Protein AF-0000000072879620 (afdb_homodimer)

Organism: NCBI:txid35525

Sequence (334 aa):
MELIHRNMQPKSAGSNMMSYKLLTCIVAAILLPPLVDSVKIVPLKKNLKTFNDWTCNKPQPRVVHIDNLDEYIAPNAIYLPSALVIHRCDQSTGCCRTPGQVCKSVESEEEDIQFAIRANFIDNSGRADPSATKANNRNKTKKEKKLMVTLRNHTRCDCVGKVDLRVMELIHRNMQPKSAGSNMMSYKLLTCIVAAILLPPLVDSVKIVPLKKNLKTFNDWTCNKPQPRVVHIDNLDEYIAPNAIYLPSALVIHRCDQSTGCCRTPGQVCKSVESEEEDIQFAIRANFIDNSGRADPSATKANNRNKTKKEKKLMVTLRNHTRCDCVGKVDLRV

InterPro domains:
  IPR000072 PDGF/VEGF domain [PF00341] (58-159)
  IPR000072 PDGF/VEGF domain [PS50278] (76-164)
  IPR029034 Cystine-knot cytokine [G3DSA:2.10.90.10] (37-161)
  IPR029034 Cystine-knot cytokine [SSF57501] (46-163)

Foldseek 3Di:
DPPPPPCPPPPDPPPPPPPPPPPPPPPPPPPPPPVPVPDDDDDPVNVVVVQVVQAQKFWDKDKAFVVVVVVFDDPPKDKPPRIDIATAWFQVRHDHPDPQWTKHFPDKDKDKDKIFIDPPCPVPVPPPPVPPDDDPPPCVVVPGDMTIDMDMHRGTMDTDHPPPPPD/DPPPPPPPPDDDDPPPPPPPPPPPPPPPPPVVPPVPVPDDDDDPVNVVVVQVVQAQKFWDKDKAFVVVVVVFDDPPKDKPPRIDIATAWFQVRHDHPDPQWTKHFPDKDKDKDKIFIDPPCPVPVPPPPVPPDPDDPPCVVVPGDMTIDMDMHRGTMDTDHPPPPPD

Nearest PDB structures (foldseek):
  2x1w-assembly2_C  TM=7.145E-01  e=3.402E-06  Homo sapiens
  2gnn-assembly1_B  TM=6.921E-01  e=1.865E-05  Orf virus (strain NZ2)
  1rv6-assembly1_W  TM=6.800E-01  e=8.202E-06  Homo sapiens
  1wq9-assembly1_B  TM=6.454E-01  e=1.865E-05  Daboia russelii russelii
  1mkg-assembly3_D  TM=7.295E-01  e=8.571E-05  Homo sapiens

Structure (mmCIF, N/CA/C/O backbone):
data_AF-0000000072879620-model_v1
#
loop_
_entity.id
_entity.type
_entity.pdbx_description
1 polymer 'Platelet-derived growth factor (PDGF) family profile domain-containing protein'
#
loop_
_atom_site.group_PDB
_atom_site.id
_atom_site.type_symbol
_atom_site.label_atom_id
_atom_site.label_alt_id
_atom_site.label_comp_id
_atom_site.label_asym_id
_atom_site.label_entity_id
_atom_site.label_seq_id
_atom_site.pdbx_PDB_ins_code
_atom_site.Cartn_x
_atom_site.Cartn_y
_atom_site.Cartn_z
_atom_site.occupancy
_atom_site.B_iso_or_equiv
_atom_site.auth_seq_id
_atom_site.auth_comp_id
_atom_site.auth_asym_id
_atom_site.auth_atom_id
_atom_site.pdbx_PDB_model_num
ATOM 1 N N . MET A 1 1 ? 19.516 -87 84.125 1 28.84 1 MET A N 1
ATOM 2 C CA . MET A 1 1 ? 20.156 -85.875 83.438 1 28.84 1 MET A CA 1
ATOM 3 C C . MET A 1 1 ? 19.5 -85.625 82.062 1 28.84 1 MET A C 1
ATOM 5 O O . MET A 1 1 ? 19.953 -84.812 81.25 1 28.84 1 MET A O 1
ATOM 9 N N . GLU A 1 2 ? 18.484 -86.5 81.75 1 32.09 2 GLU A N 1
ATOM 10 C CA . GLU A 1 2 ? 18.031 -86.625 80.312 1 32.09 2 GLU A CA 1
ATOM 11 C C . GLU A 1 2 ? 17.188 -85.375 79.938 1 32.09 2 GLU A C 1
ATOM 13 O O . GLU A 1 2 ? 16.109 -85.188 80.5 1 32.09 2 GLU A O 1
ATOM 18 N N . LEU A 1 3 ? 17.828 -84.25 79.625 1 33.03 3 LEU A N 1
ATOM 19 C CA . LEU A 1 3 ? 17.406 -82.938 79.25 1 33.03 3 LEU A CA 1
ATOM 20 C C . LEU A 1 3 ? 16.656 -82.938 77.938 1 33.03 3 LEU A C 1
ATOM 22 O O . LEU A 1 3 ? 17.219 -83.312 76.875 1 33.03 3 LEU A O 1
ATOM 26 N N . ILE A 1 4 ? 15.391 -83.312 77.938 1 34.81 4 ILE A N 1
ATOM 27 C CA . ILE A 1 4 ? 14.484 -83.438 76.812 1 34.81 4 ILE A CA 1
ATOM 28 C C . ILE A 1 4 ? 14.359 -82.125 76.062 1 34.81 4 ILE A C 1
ATOM 30 O O . ILE A 1 4 ? 14.094 -81.062 76.688 1 34.81 4 ILE A O 1
ATOM 34 N N . HIS A 1 5 ? 15.102 -81.938 75 1 32.09 5 HIS A N 1
ATOM 35 C CA . HIS A 1 5 ? 15.297 -80.875 74 1 32.09 5 HIS A CA 1
ATOM 36 C C . HIS A 1 5 ? 13.977 -80.562 73.312 1 32.09 5 HIS A C 1
ATOM 38 O O . HIS A 1 5 ? 13.398 -81.375 72.562 1 32.09 5 HIS A O 1
ATOM 44 N N . ARG A 1 6 ? 12.898 -80.125 74.062 1 31.34 6 ARG A N 1
ATOM 45 C CA . ARG A 1 6 ? 11.641 -79.938 73.312 1 31.34 6 ARG A CA 1
ATOM 46 C C . ARG A 1 6 ? 11.82 -78.812 72.25 1 31.34 6 ARG A C 1
ATOM 48 O O . ARG A 1 6 ? 12.312 -77.75 72.562 1 31.34 6 ARG A O 1
ATOM 55 N N . ASN A 1 7 ? 12.039 -79.188 71 1 30.47 7 ASN A N 1
ATOM 56 C CA . ASN A 1 7 ? 12.219 -78.5 69.75 1 30.47 7 ASN A CA 1
ATOM 57 C C . ASN A 1 7 ? 11.031 -77.625 69.438 1 30.47 7 ASN A C 1
ATOM 59 O O . ASN A 1 7 ? 9.922 -78.062 69.25 1 30.47 7 ASN A O 1
ATOM 63 N N . MET A 1 8 ? 10.695 -76.562 70.25 1 30.67 8 MET A N 1
ATOM 64 C CA . MET A 1 8 ? 9.562 -75.688 69.938 1 30.67 8 MET A CA 1
ATOM 65 C C . MET A 1 8 ? 9.75 -75 68.562 1 30.67 8 MET A C 1
ATOM 67 O O . MET A 1 8 ? 10.781 -74.375 68.312 1 30.67 8 MET A O 1
ATOM 71 N N . GLN A 1 9 ? 9.25 -75.625 67.438 1 31.75 9 GLN A N 1
ATOM 72 C CA . GLN A 1 9 ? 9.289 -75.188 66.062 1 31.75 9 GLN A CA 1
ATOM 73 C C . GLN A 1 9 ? 8.633 -73.812 65.938 1 31.75 9 GLN A C 1
ATOM 75 O O . GLN A 1 9 ? 7.539 -73.562 66.438 1 31.75 9 GLN A O 1
ATOM 80 N N . PRO A 1 10 ? 9.414 -72.625 65.75 1 36.69 10 PRO A N 1
ATOM 81 C CA . PRO A 1 10 ? 8.891 -71.312 65.625 1 36.69 10 PRO A CA 1
ATOM 82 C C . PRO A 1 10 ? 8 -71.125 64.375 1 36.69 10 PRO A C 1
ATOM 84 O O . PRO A 1 10 ? 8.18 -71.875 63.406 1 36.69 10 PRO A O 1
ATOM 87 N N . LYS A 1 11 ? 6.688 -70.938 64.5 1 32.75 11 LYS A N 1
ATOM 88 C CA . LYS A 1 11 ? 5.68 -70.688 63.5 1 32.75 11 LYS A CA 1
ATOM 89 C C . LYS A 1 11 ? 6.098 -69.5 62.594 1 32.75 11 LYS A C 1
ATOM 91 O O . LYS A 1 11 ? 6.73 -68.562 63.062 1 32.75 11 LYS A O 1
ATOM 96 N N . SER A 1 12 ? 6.27 -69.812 61.281 1 30.42 12 SER A N 1
ATOM 97 C CA . SER A 1 12 ? 6.637 -69.062 60.125 1 30.42 12 SER A CA 1
ATOM 98 C C . SER A 1 12 ? 5.676 -67.875 59.906 1 30.42 12 SER A C 1
ATOM 100 O O . SER A 1 12 ? 4.461 -68 60.031 1 30.42 12 SER A O 1
ATOM 102 N N . ALA A 1 13 ? 6.078 -66.625 60.375 1 36.81 13 ALA A N 1
ATOM 103 C CA . ALA A 1 13 ? 5.449 -65.312 60.125 1 36.81 13 ALA A CA 1
ATOM 104 C C . ALA A 1 13 ? 5.164 -65.125 58.656 1 36.81 13 ALA A C 1
ATOM 106 O O . ALA A 1 13 ? 6.027 -65.438 57.812 1 36.81 13 ALA A O 1
ATOM 107 N N . GLY A 1 14 ? 3.951 -65.625 58.188 1 31.95 14 GLY A N 1
ATOM 108 C CA . GLY A 1 14 ? 3.465 -65.438 56.844 1 31.95 14 GLY A CA 1
ATOM 109 C C . GLY A 1 14 ? 3.559 -64 56.375 1 31.95 14 GLY A C 1
ATOM 110 O O . GLY A 1 14 ? 3.17 -63.062 57.125 1 31.95 14 GLY A O 1
ATOM 111 N N . SER A 1 15 ? 4.719 -63.562 55.75 1 38.75 15 SER A N 1
ATOM 112 C CA . SER A 1 15 ? 4.98 -62.281 55.125 1 38.75 15 SER A CA 1
ATOM 113 C C . SER A 1 15 ? 3.861 -61.906 54.156 1 38.75 15 SER A C 1
ATOM 115 O O . SER A 1 15 ? 3.488 -62.719 53.281 1 38.75 15 SER A O 1
ATOM 117 N N . ASN A 1 16 ? 2.719 -61.375 54.625 1 39.88 16 ASN A N 1
ATOM 118 C CA . ASN A 1 16 ? 1.73 -60.781 53.719 1 39.88 16 ASN A CA 1
ATOM 119 C C . ASN A 1 16 ? 2.379 -59.844 52.719 1 39.88 16 ASN A C 1
ATOM 121 O O . ASN A 1 16 ? 2.994 -58.844 53.094 1 39.88 16 ASN A O 1
ATOM 125 N N . MET A 1 17 ? 3.025 -60.375 51.656 1 35.09 17 MET A N 1
ATOM 126 C CA . MET A 1 17 ? 3.518 -59.531 50.562 1 35.09 17 MET A CA 1
ATOM 127 C C . MET A 1 17 ? 2.391 -58.719 49.969 1 35.09 17 MET A C 1
ATOM 129 O O . MET A 1 17 ? 1.344 -59.25 49.594 1 35.09 17 MET A O 1
ATOM 133 N N . MET A 1 18 ? 2.086 -57.531 50.531 1 40.84 18 MET A N 1
ATOM 134 C CA . MET A 1 18 ? 1.197 -56.562 49.906 1 40.84 18 MET A CA 1
ATOM 135 C C . MET A 1 18 ? 1.536 -56.406 48.406 1 40.84 18 MET A C 1
ATOM 137 O O . MET A 1 18 ? 2.695 -56.188 48.062 1 40.84 18 MET A O 1
ATOM 141 N N . SER A 1 19 ? 0.907 -57.219 47.531 1 45.06 19 SER A N 1
ATOM 142 C CA . SER A 1 19 ? 0.958 -57.031 46.094 1 45.06 19 SER A CA 1
ATOM 143 C C . SER A 1 19 ? 0.649 -55.594 45.688 1 45.06 19 SER A C 1
ATOM 145 O O . SER A 1 19 ? -0.445 -55.094 45.969 1 45.06 19 SER A O 1
ATOM 147 N N . TYR A 1 20 ? 1.62 -54.656 45.875 1 42.81 20 TYR A N 1
ATOM 148 C CA . TYR A 1 20 ? 1.479 -53.344 45.219 1 42.81 20 TYR A CA 1
ATOM 149 C C . TYR A 1 20 ? 1.117 -53.531 43.75 1 42.81 20 TYR A C 1
ATOM 151 O O . TYR A 1 20 ? 1.882 -54.094 42.969 1 42.81 20 TYR A O 1
ATOM 159 N N . LYS A 1 21 ? -0.247 -53.875 43.469 1 49.03 21 LYS A N 1
ATOM 160 C CA . LYS A 1 21 ? -0.668 -53.688 42.062 1 49.03 21 LYS A CA 1
ATOM 161 C C . LYS A 1 21 ? -0.146 -52.375 41.5 1 49.03 21 LYS A C 1
ATOM 163 O O . LYS A 1 21 ? -0.463 -51.312 42.031 1 49.03 21 LYS A O 1
ATOM 168 N N . LEU A 1 22 ? 1.099 -52.406 41.062 1 49.56 22 LEU A N 1
ATOM 169 C CA . LEU A 1 22 ? 1.543 -51.281 40.219 1 49.56 22 LEU A CA 1
ATOM 170 C C . LEU A 1 22 ? 0.466 -50.906 39.219 1 49.56 22 LEU A C 1
ATOM 172 O O . LEU A 1 22 ? 0.112 -51.688 38.344 1 49.56 22 LEU A O 1
ATOM 176 N N . LEU A 1 23 ? -0.511 -50.125 39.688 1 52.97 23 LEU A N 1
ATOM 177 C CA . LEU A 1 23 ? -1.372 -49.438 38.75 1 52.97 23 LEU A CA 1
ATOM 178 C C . LEU A 1 23 ? -0.551 -48.844 37.594 1 52.97 23 LEU A C 1
ATOM 180 O O . LEU A 1 23 ? 0.245 -47.906 37.844 1 52.97 23 LEU A O 1
ATOM 184 N N . THR A 1 24 ? -0.13 -49.719 36.719 1 52.75 24 THR A N 1
ATOM 185 C CA . THR A 1 24 ? 0.391 -49.156 35.469 1 52.75 24 THR A CA 1
ATOM 186 C C . THR A 1 24 ? -0.506 -48.031 34.969 1 52.75 24 THR A C 1
ATOM 188 O O . THR A 1 24 ? -1.659 -48.25 34.594 1 52.75 24 THR A O 1
ATOM 191 N N . CYS A 1 25 ? -0.473 -46.844 35.562 1 53.56 25 CYS A N 1
ATOM 192 C CA . CYS A 1 25 ? -0.991 -45.656 34.938 1 53.56 25 CYS A CA 1
ATOM 193 C C . CYS A 1 25 ? -0.638 -45.625 33.438 1 53.56 25 CYS A C 1
ATOM 195 O O . CYS A 1 25 ? 0.509 -45.375 33.062 1 53.56 25 CYS A O 1
ATOM 197 N N . ILE A 1 26 ? -1.289 -46.562 32.75 1 57.78 26 ILE A N 1
ATOM 198 C CA . ILE A 1 26 ? -1.19 -46.344 31.297 1 57.78 26 ILE A CA 1
ATOM 199 C C . ILE A 1 26 ? -1.412 -44.875 30.984 1 57.78 26 ILE A C 1
ATOM 201 O O . ILE A 1 26 ? -2.529 -44.344 31.109 1 57.78 26 ILE A O 1
ATOM 205 N N . VAL A 1 27 ? -0.476 -44 31.359 1 57.28 27 VAL A N 1
ATOM 206 C CA . VAL A 1 27 ? -0.531 -42.688 30.719 1 57.28 27 VAL A CA 1
ATOM 207 C C . VAL A 1 27 ? -0.84 -42.844 29.234 1 57.28 27 VAL A C 1
ATOM 209 O O . VAL A 1 27 ? -0.005 -43.344 28.469 1 57.28 27 VAL A O 1
ATOM 212 N N . ALA A 1 28 ? -2.123 -43.188 28.922 1 54.44 28 ALA A N 1
ATOM 213 C CA . ALA A 1 28 ? -2.459 -42.938 27.531 1 54.44 28 ALA A CA 1
ATOM 214 C C . ALA A 1 28 ? -1.794 -41.656 27.047 1 54.44 28 ALA A C 1
ATOM 216 O O . ALA A 1 28 ? -2.152 -40.531 27.484 1 54.44 28 ALA A O 1
ATOM 217 N N . ALA A 1 29 ? -0.468 -41.656 26.797 1 57.41 29 ALA A N 1
ATOM 218 C CA . ALA A 1 29 ? 0.031 -40.531 26 1 57.41 29 ALA A CA 1
ATOM 219 C C . ALA A 1 29 ? -1.016 -40.062 24.984 1 57.41 29 ALA A C 1
ATOM 221 O O . ALA A 1 29 ? -1.285 -40.781 24 1 57.41 29 ALA A O 1
ATOM 222 N N . ILE A 1 30 ? -2.064 -39.375 25.438 1 57.84 30 ILE A N 1
ATOM 223 C CA . ILE A 1 30 ? -2.83 -38.656 24.422 1 57.84 30 ILE A CA 1
ATOM 224 C C . ILE A 1 30 ? -1.879 -38.031 23.406 1 57.84 30 ILE A C 1
ATOM 226 O O . ILE A 1 30 ? -1.121 -37.125 23.719 1 57.84 30 ILE A O 1
ATOM 230 N N . LEU A 1 31 ? -1.249 -38.812 22.594 1 55.5 31 LEU A N 1
ATOM 231 C CA . LEU A 1 31 ? -0.679 -38.156 21.422 1 55.5 31 LEU A CA 1
ATOM 232 C C . LEU A 1 31 ? -1.614 -37.094 20.891 1 55.5 31 LEU A C 1
ATOM 234 O O . LEU A 1 31 ? -2.604 -37.406 20.219 1 55.5 31 LEU A O 1
ATOM 238 N N . LEU A 1 32 ? -1.842 -36 21.625 1 58.69 32 LEU A N 1
ATOM 239 C CA . LEU A 1 32 ? -2.492 -34.875 20.953 1 58.69 32 LEU A CA 1
ATOM 240 C C . LEU A 1 32 ? -1.945 -34.719 19.531 1 58.69 32 LEU A C 1
ATOM 242 O O . LEU A 1 32 ? -0.729 -34.688 19.328 1 58.69 32 LEU A O 1
ATOM 246 N N . PRO A 1 33 ? -2.656 -35.125 18.516 1 56.06 33 PRO A N 1
ATOM 247 C CA . PRO A 1 33 ? -2.109 -34.719 17.219 1 56.06 33 PRO A CA 1
ATOM 248 C C . PRO A 1 33 ? -1.492 -33.312 17.25 1 56.06 33 PRO A C 1
ATOM 250 O O . PRO A 1 33 ? -1.903 -32.469 18.047 1 56.06 33 PRO A O 1
ATOM 253 N N . PRO A 1 34 ? -0.241 -33.156 16.984 1 52.84 34 PRO A N 1
ATOM 254 C CA . PRO A 1 34 ? 0.131 -31.75 16.828 1 52.84 34 PRO A CA 1
ATOM 255 C C . PRO A 1 34 ? -0.982 -30.906 16.219 1 52.84 34 PRO A C 1
ATOM 257 O O . PRO A 1 34 ? -1.72 -31.391 15.352 1 52.84 34 PRO A O 1
ATOM 260 N N . LEU A 1 35 ? -1.686 -30.094 16.844 1 52.28 35 LEU A N 1
ATOM 261 C CA . LEU A 1 35 ? -2.48 -29.078 16.156 1 52.28 35 LEU A CA 1
ATOM 262 C C . LEU A 1 35 ? -1.793 -28.641 14.875 1 52.28 35 LEU A C 1
ATOM 264 O O . LEU A 1 35 ? -0.871 -27.812 14.914 1 52.28 35 LEU A O 1
ATOM 268 N N . VAL A 1 36 ? -1.488 -29.438 14.008 1 53.69 36 VAL A N 1
ATOM 269 C CA . VAL A 1 36 ? -1.042 -28.969 12.695 1 53.69 36 VAL A CA 1
ATOM 270 C C . VAL A 1 36 ? -1.899 -27.797 12.242 1 53.69 36 VAL A C 1
ATOM 272 O O . VAL A 1 36 ? -3.111 -27.938 12.055 1 53.69 36 VAL A O 1
ATOM 275 N N . ASP A 1 37 ? -1.758 -26.656 12.781 1 59.5 37 ASP A N 1
ATOM 276 C CA . ASP A 1 37 ? -2.414 -25.453 12.258 1 59.5 37 ASP A CA 1
ATOM 277 C C . ASP A 1 37 ? -2.5 -25.5 10.734 1 59.5 37 ASP A C 1
ATOM 279 O O . ASP A 1 37 ? -1.475 -25.547 10.047 1 59.5 37 ASP A O 1
ATOM 283 N N . SER A 1 38 ? -3.5 -26.203 10.18 1 77.81 38 SER A N 1
ATOM 284 C CA . SER A 1 38 ? -3.797 -26.406 8.766 1 77.81 38 SER A CA 1
ATOM 285 C C . SER A 1 38 ? -3.668 -25.109 7.98 1 77.81 38 SER A C 1
ATOM 287 O O . SER A 1 38 ? -4.285 -24.094 8.336 1 77.81 38 SER A O 1
ATOM 289 N N . VAL A 1 39 ? -2.65 -24.922 7.242 1 88.81 39 VAL A N 1
ATOM 290 C CA . VAL A 1 39 ? -2.443 -23.781 6.367 1 88.81 39 VAL A CA 1
ATOM 291 C C . VAL A 1 39 ? -3.574 -23.703 5.34 1 88.81 39 VAL A C 1
ATOM 293 O O . VAL A 1 39 ? -3.891 -24.688 4.68 1 88.81 39 VAL A O 1
ATOM 296 N N . LYS A 1 40 ? -4.309 -22.641 5.367 1 94.44 40 LYS A N 1
ATOM 297 C CA . LYS A 1 40 ? -5.391 -22.391 4.418 1 94.44 40 LYS A CA 1
ATOM 298 C C . LYS A 1 40 ? -4.875 -22.438 2.979 1 94.44 40 LYS A C 1
ATOM 300 O O . LYS A 1 40 ? -3.861 -21.812 2.66 1 94.44 40 LYS A O 1
ATOM 305 N N . ILE A 1 41 ? -5.547 -23.188 2.188 1 96.75 41 ILE A N 1
ATOM 306 C CA . ILE A 1 41 ? -5.176 -23.281 0.779 1 96.75 41 ILE A CA 1
ATOM 307 C C . ILE A 1 41 ? -6.047 -22.328 -0.045 1 96.75 41 ILE A C 1
ATOM 309 O O . ILE A 1 41 ? -7.273 -22.344 0.073 1 96.75 41 ILE A O 1
ATOM 313 N N . VAL A 1 42 ? -5.461 -21.547 -0.864 1 98.25 42 VAL A N 1
ATOM 314 C CA . VAL A 1 42 ? -6.141 -20.719 -1.857 1 98.25 42 VAL A CA 1
ATOM 315 C C . VAL A 1 42 ? -6.051 -21.391 -3.23 1 98.25 42 VAL A C 1
ATOM 317 O O . VAL A 1 42 ? -5.008 -21.328 -3.887 1 98.25 42 VAL A O 1
ATOM 320 N N . PRO A 1 43 ? -7.121 -21.953 -3.643 1 98.19 43 PRO A N 1
ATOM 321 C CA . PRO A 1 43 ? -7.074 -22.656 -4.926 1 98.19 43 PRO A CA 1
ATOM 322 C C . PRO A 1 43 ? -6.832 -21.719 -6.105 1 98.19 43 PRO A C 1
ATOM 324 O O . PRO A 1 43 ? -7.055 -20.516 -5.996 1 98.19 43 PRO A O 1
ATOM 327 N N . LEU A 1 44 ? -6.457 -22.281 -7.223 1 97.56 44 LEU A N 1
ATOM 328 C CA . LEU A 1 44 ? -6.094 -21.531 -8.422 1 97.56 44 LEU A CA 1
ATOM 329 C C . LEU A 1 44 ? -7.242 -20.625 -8.867 1 97.56 44 LEU A C 1
ATOM 331 O O . LEU A 1 44 ? -7.031 -19.453 -9.18 1 97.56 44 LEU A O 1
ATOM 335 N N . LYS A 1 45 ? -8.391 -21.141 -8.922 1 97.62 45 LYS A N 1
ATOM 336 C CA . LYS A 1 45 ? -9.547 -20.375 -9.375 1 97.62 45 LYS A CA 1
ATOM 337 C C . LYS A 1 45 ? -9.75 -19.125 -8.531 1 97.62 45 LYS A C 1
ATOM 339 O O . LYS A 1 45 ? -10.023 -18.047 -9.062 1 97.62 45 LYS A O 1
ATOM 344 N N . LYS A 1 46 ? -9.688 -19.234 -7.25 1 98.19 46 LYS A N 1
ATOM 345 C CA . LYS A 1 46 ? -9.836 -18.094 -6.352 1 98.19 46 LYS A CA 1
ATOM 346 C C . LYS A 1 46 ? -8.695 -17.094 -6.543 1 98.19 46 LYS A C 1
ATOM 348 O O . LYS A 1 46 ? -8.914 -15.883 -6.512 1 98.19 46 LYS A O 1
ATOM 353 N N . ASN A 1 47 ? -7.508 -17.609 -6.656 1 98 47 ASN A N 1
ATOM 354 C CA . ASN A 1 47 ? -6.363 -16.734 -6.895 1 98 47 ASN A CA 1
ATOM 355 C C . ASN A 1 47 ? -6.527 -15.945 -8.195 1 98 47 ASN A C 1
ATOM 357 O O . ASN A 1 47 ? -6.23 -14.75 -8.234 1 98 47 ASN A O 1
ATOM 361 N N . LEU A 1 48 ? -7.008 -16.578 -9.203 1 97.12 48 LEU A N 1
ATOM 362 C CA . LEU A 1 48 ? -7.258 -15.922 -10.477 1 97.12 48 LEU A CA 1
ATOM 363 C C . LEU A 1 48 ? -8.32 -14.836 -10.328 1 97.12 48 LEU A C 1
ATOM 365 O O . LEU A 1 48 ? -8.195 -13.758 -10.906 1 97.12 48 LEU A O 1
ATOM 369 N N . LYS A 1 49 ? -9.312 -15.156 -9.578 1 97.88 49 LYS A N 1
ATOM 370 C CA . LYS A 1 49 ? -10.359 -14.164 -9.336 1 97.88 49 LYS A CA 1
ATOM 371 C C . LYS A 1 49 ? -9.797 -12.938 -8.617 1 97.88 49 LYS A C 1
ATOM 373 O O . LYS A 1 49 ? -10.094 -11.805 -8.984 1 97.88 49 LYS A O 1
ATOM 378 N N . THR A 1 50 ? -9.055 -13.195 -7.539 1 97.31 50 THR A N 1
ATOM 379 C CA . THR A 1 50 ? -8.445 -12.109 -6.789 1 97.31 50 THR A CA 1
ATOM 380 C C . THR A 1 50 ? -7.539 -11.273 -7.688 1 97.31 50 THR A C 1
ATOM 382 O O . THR A 1 50 ? -7.59 -10.039 -7.652 1 97.31 50 THR A O 1
ATOM 385 N N . PHE A 1 51 ? -6.801 -11.938 -8.523 1 95.88 51 PHE A N 1
ATOM 386 C CA . PHE A 1 51 ? -5.941 -11.25 -9.484 1 95.88 51 PHE A CA 1
ATOM 387 C C . PHE A 1 51 ? -6.758 -10.328 -10.383 1 95.88 51 PHE A C 1
ATOM 389 O O . PHE A 1 51 ? -6.395 -9.164 -10.578 1 95.88 51 PHE A O 1
ATOM 396 N N . ASN A 1 52 ? -7.766 -10.781 -10.836 1 95.75 52 ASN A N 1
ATOM 397 C CA . ASN A 1 52 ? -8.602 -10.008 -11.75 1 95.75 52 ASN A CA 1
ATOM 398 C C . ASN A 1 52 ? -9.195 -8.781 -11.062 1 95.75 52 ASN A C 1
ATOM 400 O O . ASN A 1 52 ? -9.398 -7.746 -11.695 1 95.75 52 ASN A O 1
ATOM 404 N N . ASP A 1 53 ? -9.461 -8.883 -9.789 1 96.19 53 ASP A N 1
ATOM 405 C CA . ASP A 1 53 ? -10.008 -7.77 -9.023 1 96.19 53 ASP A CA 1
ATOM 406 C C . ASP A 1 53 ? -8.945 -6.703 -8.766 1 96.19 53 ASP A C 1
ATOM 408 O O . ASP A 1 53 ? -9.273 -5.559 -8.438 1 96.19 53 ASP A O 1
ATOM 412 N N . TRP A 1 54 ? -7.668 -7.043 -8.945 1 97.19 54 TRP A N 1
ATOM 413 C CA . TRP A 1 54 ? -6.594 -6.137 -8.562 1 97.19 54 TRP A CA 1
ATOM 414 C C . TRP A 1 54 ? -5.703 -5.805 -9.75 1 97.19 54 TRP A C 1
ATOM 416 O O . TRP A 1 54 ? -4.523 -5.492 -9.586 1 97.19 54 TRP A O 1
ATOM 426 N N . THR A 1 55 ? -6.281 -5.98 -10.914 1 95.81 55 THR A N 1
ATOM 427 C CA . THR A 1 55 ? -5.594 -5.488 -12.102 1 95.81 55 THR A CA 1
ATOM 428 C C . THR A 1 55 ? -5.383 -3.979 -12.016 1 95.81 55 THR A C 1
ATOM 430 O O . THR A 1 55 ? -6.203 -3.264 -11.438 1 95.81 55 THR A O 1
ATOM 433 N N . CYS A 1 56 ? -4.324 -3.531 -12.547 1 96.88 56 CYS A N 1
ATOM 434 C CA . CYS A 1 56 ? -3.934 -2.127 -12.492 1 96.88 56 CYS A CA 1
ATOM 435 C C . CYS A 1 56 ? -4.965 -1.244 -13.188 1 96.88 56 CYS A C 1
ATOM 437 O O . CYS A 1 56 ? -5.094 -1.28 -14.414 1 96.88 56 CYS A O 1
ATOM 439 N N . ASN A 1 57 ? -5.613 -0.434 -12.391 1 94.12 57 ASN A N 1
ATOM 440 C CA . ASN A 1 57 ? -6.609 0.476 -12.945 1 94.12 57 ASN A CA 1
ATOM 441 C C . ASN A 1 57 ? -6.836 1.681 -12.039 1 94.12 57 ASN A C 1
ATOM 443 O O . ASN A 1 57 ? -6.723 2.826 -12.477 1 94.12 57 ASN A O 1
ATOM 447 N N . LYS A 1 58 ? -7.102 1.422 -10.773 1 95.88 58 LYS A N 1
ATOM 448 C CA . LYS A 1 58 ? -7.461 2.479 -9.828 1 95.88 58 LYS A CA 1
ATOM 449 C C . LYS A 1 58 ? -6.344 2.721 -8.82 1 95.88 58 LYS A C 1
ATOM 451 O O . LYS A 1 58 ? -5.777 1.771 -8.273 1 95.88 58 LYS A O 1
ATOM 456 N N . PRO A 1 59 ? -6.035 3.99 -8.57 1 98.31 59 PRO A N 1
ATOM 457 C CA . PRO A 1 59 ? -5.055 4.27 -7.516 1 98.31 59 PRO A CA 1
ATOM 458 C C . PRO A 1 59 ? -5.512 3.793 -6.141 1 98.31 59 PRO A C 1
ATOM 460 O O . PRO A 1 59 ? -6.715 3.75 -5.863 1 98.31 59 PRO A O 1
ATOM 463 N N . GLN A 1 60 ? -4.609 3.42 -5.312 1 97.75 60 GLN A N 1
ATOM 464 C CA . GLN A 1 60 ? -4.91 2.9 -3.982 1 97.75 60 GLN A CA 1
ATOM 465 C C . GLN A 1 60 ? -4.488 3.889 -2.898 1 97.75 60 GLN A C 1
ATOM 467 O O . GLN A 1 60 ? -3.471 4.57 -3.033 1 97.75 60 GLN A O 1
ATOM 472 N N . PRO A 1 61 ? -5.227 3.955 -1.803 1 97.31 61 PRO A N 1
ATOM 473 C CA . PRO A 1 61 ? -4.852 4.855 -0.71 1 97.31 61 PRO A CA 1
ATOM 474 C C . PRO A 1 61 ? -3.568 4.426 -0.004 1 97.31 61 PRO A C 1
ATOM 476 O O . PRO A 1 61 ? -3.334 3.23 0.187 1 97.31 61 PRO A O 1
ATOM 479 N N . ARG A 1 62 ? -2.754 5.406 0.336 1 97.75 62 ARG A N 1
ATOM 480 C CA . ARG A 1 62 ? -1.528 5.234 1.107 1 97.75 62 ARG A CA 1
ATOM 481 C C . ARG A 1 62 ? -1.403 6.309 2.184 1 97.75 62 ARG A C 1
ATOM 483 O O . ARG A 1 62 ? -1.654 7.488 1.923 1 97.75 62 ARG A O 1
ATOM 490 N N . VAL A 1 63 ? -1.034 5.844 3.244 1 97.19 63 VAL A N 1
ATOM 491 C CA . VAL A 1 63 ? -0.794 6.766 4.352 1 97.19 63 VAL A CA 1
ATOM 492 C C . VAL A 1 63 ? 0.599 7.375 4.223 1 97.19 63 VAL A C 1
ATOM 494 O O . VAL A 1 63 ? 1.563 6.676 3.906 1 97.19 63 VAL A O 1
ATOM 497 N N . VAL A 1 64 ? 0.683 8.625 4.484 1 96.69 64 VAL A N 1
ATOM 498 C CA . VAL A 1 64 ? 1.95 9.352 4.52 1 96.69 64 VAL A CA 1
ATOM 499 C C . VAL A 1 64 ? 2.08 10.102 5.84 1 96.69 64 VAL A C 1
ATOM 501 O O . VAL A 1 64 ? 1.258 10.961 6.156 1 96.69 64 VAL A O 1
ATOM 504 N N . HIS A 1 65 ? 3.092 9.781 6.531 1 94.31 65 HIS A N 1
ATOM 505 C CA . HIS A 1 65 ? 3.334 10.469 7.793 1 94.31 65 HIS A CA 1
ATOM 506 C C . HIS A 1 65 ? 3.949 11.844 7.562 1 94.31 65 HIS A C 1
ATOM 508 O O . HIS A 1 65 ? 4.91 11.977 6.801 1 94.31 65 HIS A O 1
ATOM 514 N N . ILE A 1 66 ? 3.443 12.781 8.219 1 93.12 66 ILE A N 1
ATOM 515 C CA . ILE A 1 66 ? 3.865 14.156 7.988 1 93.12 66 ILE A CA 1
ATOM 516 C C . ILE A 1 66 ? 5.344 14.312 8.344 1 93.12 66 ILE A C 1
ATOM 518 O O . ILE A 1 66 ? 6.055 15.109 7.734 1 93.12 66 ILE A O 1
ATOM 522 N N . ASP A 1 67 ? 5.848 13.492 9.281 1 88.81 67 ASP A N 1
ATOM 523 C CA . ASP A 1 67 ? 7.242 13.555 9.719 1 88.81 67 ASP A CA 1
ATOM 524 C C . ASP A 1 67 ? 8.188 13.164 8.586 1 88.81 67 ASP A C 1
ATOM 526 O O . ASP A 1 67 ? 9.391 13.453 8.648 1 88.81 67 ASP A O 1
ATOM 530 N N . ASN A 1 68 ? 7.668 12.523 7.617 1 91.62 68 ASN A N 1
ATOM 531 C CA . ASN A 1 68 ? 8.492 12.102 6.488 1 91.62 68 ASN A CA 1
ATOM 532 C C . ASN A 1 68 ? 8.531 13.164 5.398 1 91.62 68 ASN A C 1
ATOM 534 O O . ASN A 1 68 ? 9.195 12.984 4.371 1 91.62 68 ASN A O 1
ATOM 538 N N . LEU A 1 69 ? 7.812 14.289 5.609 1 94.25 69 LEU A N 1
ATOM 539 C CA . LEU A 1 69 ? 7.793 15.383 4.641 1 94.25 69 LEU A CA 1
ATOM 540 C C . LEU A 1 69 ? 8.719 16.516 5.082 1 94.25 69 LEU A C 1
ATOM 542 O O . LEU A 1 69 ? 8.25 17.594 5.445 1 94.25 69 LEU A O 1
ATOM 546 N N . ASP A 1 70 ? 10 16.312 4.871 1 91.12 70 ASP A N 1
ATOM 547 C CA . ASP A 1 70 ? 11.055 17.172 5.398 1 91.12 70 ASP A CA 1
ATOM 548 C C . ASP A 1 70 ? 10.898 18.609 4.891 1 91.12 70 ASP A C 1
ATOM 550 O O . ASP A 1 70 ? 11.227 19.562 5.602 1 91.12 70 ASP A O 1
ATOM 554 N N . GLU A 1 71 ? 10.398 18.766 3.764 1 92.06 71 GLU A N 1
ATOM 555 C CA . GLU A 1 71 ? 10.25 20.078 3.168 1 92.06 71 GLU A CA 1
ATOM 556 C C . GLU A 1 71 ? 9.258 20.938 3.959 1 92.06 71 GLU A C 1
ATOM 558 O O . GLU A 1 71 ? 9.289 22.156 3.889 1 92.06 71 GLU A O 1
ATOM 563 N N . TYR A 1 72 ? 8.469 20.297 4.738 1 92 72 TYR A N 1
ATOM 564 C CA . TYR A 1 72 ? 7.363 21.016 5.359 1 92 72 TYR A CA 1
ATOM 565 C C . TYR A 1 72 ? 7.555 21.125 6.867 1 92 72 TYR A C 1
ATOM 567 O O . TYR A 1 72 ? 7.035 22.047 7.504 1 92 72 TYR A O 1
ATOM 575 N N . ILE A 1 73 ? 8.195 20.25 7.414 1 87.44 73 ILE A N 1
ATOM 576 C CA . ILE A 1 73 ? 8.125 20.094 8.867 1 87.44 73 ILE A CA 1
ATOM 577 C C . ILE A 1 73 ? 9.18 20.953 9.531 1 87.44 73 ILE A C 1
ATOM 579 O O . ILE A 1 73 ? 10.305 21.078 9.031 1 87.44 73 ILE A O 1
ATOM 583 N N . ALA A 1 74 ? 8.836 21.547 10.602 1 84.81 74 ALA A N 1
ATOM 584 C CA . ALA A 1 74 ? 9.734 22.266 11.492 1 84.81 74 ALA A CA 1
ATOM 585 C C . ALA A 1 74 ? 10.141 21.406 12.68 1 84.81 74 ALA A C 1
ATOM 587 O O . ALA A 1 74 ? 9.375 20.531 13.117 1 84.81 74 ALA A O 1
ATOM 588 N N . PRO A 1 75 ? 11.391 21.812 13.094 1 79.88 75 PRO A N 1
ATOM 589 C CA . PRO A 1 75 ? 11.82 21.047 14.266 1 79.88 75 PRO A CA 1
ATOM 590 C C . PRO A 1 75 ? 10.922 21.266 15.477 1 79.88 75 PRO A C 1
ATOM 592 O O . PRO A 1 75 ? 10.383 22.359 15.664 1 79.88 75 PRO A O 1
ATOM 595 N N . ASN A 1 76 ? 10.57 20.344 16.281 1 78.75 76 ASN A N 1
ATOM 596 C CA . ASN A 1 76 ? 9.898 20.375 17.562 1 78.75 76 ASN A CA 1
ATOM 597 C C . ASN A 1 76 ? 8.43 20.766 17.422 1 78.75 76 ASN A C 1
ATOM 599 O O . ASN A 1 76 ? 7.812 21.25 18.359 1 78.75 76 ASN A O 1
ATOM 603 N N . ALA A 1 77 ? 7.961 20.906 16.266 1 83.69 77 ALA A N 1
ATOM 604 C CA . ALA A 1 77 ? 6.539 21.172 16.094 1 83.69 77 ALA A CA 1
ATOM 605 C C . ALA A 1 77 ? 5.738 19.875 16 1 83.69 77 ALA A C 1
ATOM 607 O O . ALA A 1 77 ? 6.246 18.859 15.531 1 83.69 77 ALA A O 1
ATOM 608 N N . ILE A 1 78 ? 4.578 20 16.516 1 86.5 78 ILE A N 1
ATOM 609 C CA . ILE A 1 78 ? 3.643 18.891 16.422 1 86.5 78 ILE A CA 1
ATOM 610 C C . ILE A 1 78 ? 2.516 19.25 15.453 1 86.5 78 ILE A C 1
ATOM 612 O O . ILE A 1 78 ? 1.909 20.312 15.562 1 86.5 78 ILE A O 1
ATOM 616 N N . TYR A 1 79 ? 2.32 18.438 14.586 1 91.75 79 TYR A N 1
ATOM 617 C CA . TYR A 1 79 ? 1.288 18.656 13.578 1 91.75 79 TYR A CA 1
ATOM 618 C C . TYR A 1 79 ? 0.095 17.734 13.812 1 91.75 79 TYR A C 1
ATOM 620 O O . TYR A 1 79 ? 0.261 16.578 14.219 1 91.75 79 TYR A O 1
ATOM 628 N N . LEU A 1 80 ? -1.014 18.312 13.469 1 92.19 80 LEU A N 1
ATOM 629 C CA . LEU A 1 80 ? -2.242 17.531 13.594 1 92.19 80 LEU A CA 1
ATOM 630 C C . LEU A 1 80 ? -3.057 17.578 12.312 1 92.19 80 LEU A C 1
ATOM 632 O O . LEU A 1 80 ? -3.434 18.656 11.852 1 92.19 80 LEU A O 1
ATOM 636 N N . PRO A 1 81 ? -3.465 16.438 11.727 1 94.25 81 PRO A N 1
ATOM 637 C CA . PRO A 1 81 ? -3.059 15.102 12.148 1 94.25 81 PRO A CA 1
ATOM 638 C C . PRO A 1 81 ? -1.596 14.797 11.836 1 94.25 81 PRO A C 1
ATOM 640 O O . PRO A 1 81 ? -0.916 15.609 11.203 1 94.25 81 PRO A O 1
ATOM 643 N N . SER A 1 82 ? -1.124 13.648 12.398 1 92.06 82 SER A N 1
ATOM 644 C CA . SER A 1 82 ? 0.286 13.32 12.219 1 92.06 82 SER A CA 1
ATOM 645 C C . SER A 1 82 ? 0.529 12.648 10.867 1 92.06 82 SER A C 1
ATOM 647 O O . SER A 1 82 ? 1.675 12.383 10.5 1 92.06 82 SER A O 1
ATOM 649 N N . ALA A 1 83 ? -0.504 12.359 10.172 1 96.44 83 ALA A N 1
ATOM 650 C CA . ALA A 1 83 ? -0.392 11.727 8.859 1 96.44 83 ALA A CA 1
ATOM 651 C C . ALA A 1 83 ? -1.543 12.148 7.953 1 96.44 83 ALA A C 1
ATOM 653 O O . ALA A 1 83 ? -2.484 12.812 8.398 1 96.44 83 ALA A O 1
ATOM 654 N N . LEU A 1 84 ? -1.379 11.836 6.719 1 97.12 84 LEU A N 1
ATOM 655 C CA . LEU A 1 84 ? -2.396 12.078 5.703 1 97.12 84 LEU A CA 1
ATOM 656 C C . LEU A 1 84 ? -2.482 10.898 4.734 1 97.12 84 LEU A C 1
ATOM 658 O O . LEU A 1 84 ? -1.702 9.953 4.828 1 97.12 84 LEU A O 1
ATOM 662 N N . VAL A 1 85 ? -3.535 10.969 3.881 1 97.75 85 VAL A N 1
ATOM 663 C CA . VAL A 1 85 ? -3.75 9.883 2.936 1 97.75 85 VAL A CA 1
ATOM 664 C C . VAL A 1 85 ? -3.73 10.422 1.508 1 97.75 85 VAL A C 1
ATOM 666 O O . VAL A 1 85 ? -4.391 11.414 1.206 1 97.75 85 VAL A O 1
ATOM 669 N N . ILE A 1 86 ? -2.967 9.758 0.688 1 97.5 86 ILE A N 1
ATOM 670 C CA . ILE A 1 86 ? -2.955 10.055 -0.741 1 97.5 86 ILE A CA 1
ATOM 671 C C . ILE A 1 86 ? -3.213 8.773 -1.533 1 97.5 86 ILE A C 1
ATOM 673 O O . ILE A 1 86 ? -3.188 7.672 -0.975 1 97.5 86 ILE A O 1
ATOM 677 N N . HIS A 1 87 ? -3.469 8.984 -2.814 1 98.44 87 HIS A N 1
ATOM 678 C CA . HIS A 1 87 ? -3.674 7.832 -3.686 1 98.44 87 HIS A CA 1
ATOM 679 C C . HIS A 1 87 ? -2.5 7.645 -4.641 1 98.44 87 HIS A C 1
ATOM 681 O O . HIS A 1 87 ? -1.972 8.617 -5.18 1 98.44 87 HIS A O 1
ATOM 687 N N . ARG A 1 88 ? -2.08 6.375 -4.824 1 98.31 88 ARG A N 1
ATOM 688 C CA . ARG A 1 88 ? -0.889 6.09 -5.613 1 98.31 88 ARG A CA 1
ATOM 689 C C . ARG A 1 88 ? -1.111 4.891 -6.527 1 98.31 88 ARG A C 1
ATOM 691 O O . ARG A 1 88 ? -1.968 4.047 -6.254 1 98.31 88 ARG A O 1
ATOM 698 N N . CYS A 1 89 ? -0.388 4.902 -7.555 1 98.31 89 CYS A N 1
ATOM 699 C CA . CYS A 1 89 ? -0.211 3.758 -8.445 1 98.31 89 CYS A CA 1
ATOM 700 C C . CYS A 1 89 ? 1.223 3.242 -8.391 1 98.31 89 CYS A C 1
ATOM 702 O O . CYS A 1 89 ? 2.164 3.984 -8.68 1 98.31 89 CYS A O 1
ATOM 704 N N . ASP A 1 90 ? 1.392 2.004 -8.016 1 95.88 90 ASP A N 1
ATOM 705 C CA . ASP A 1 90 ? 2.721 1.4 -8.031 1 95.88 90 ASP A CA 1
ATOM 706 C C . ASP A 1 90 ? 2.631 -0.122 -8.109 1 95.88 90 ASP A C 1
ATOM 708 O O . ASP A 1 90 ? 1.562 -0.673 -8.375 1 95.88 90 ASP A O 1
ATOM 712 N N . GLN A 1 91 ? 3.666 -0.779 -7.949 1 92.94 91 GLN A N 1
ATOM 713 C CA . GLN A 1 91 ? 3.73 -2.225 -8.141 1 92.94 91 GLN A CA 1
ATOM 714 C C . GLN A 1 91 ? 2.914 -2.959 -7.082 1 92.94 91 GLN A C 1
ATOM 716 O O . GLN A 1 91 ? 2.443 -4.074 -7.316 1 92.94 91 GLN A O 1
ATOM 721 N N . SER A 1 92 ? 2.684 -2.326 -6.004 1 95.56 92 SER A N 1
ATOM 722 C CA . SER A 1 92 ? 1.931 -2.973 -4.934 1 95.56 92 SER A CA 1
ATOM 723 C C . SER A 1 92 ? 0.445 -2.643 -5.027 1 95.56 92 SER A C 1
ATOM 725 O O . SER A 1 92 ? -0.35 -3.104 -4.207 1 95.56 92 SER A O 1
ATOM 727 N N . THR A 1 93 ? 0.055 -1.779 -6.023 1 96.75 93 THR A N 1
ATOM 728 C CA . THR A 1 93 ? -1.325 -1.312 -6.086 1 96.75 93 THR A CA 1
ATOM 729 C C . THR A 1 93 ? -2.088 -2.02 -7.199 1 96.75 93 THR A C 1
ATOM 731 O O . THR A 1 93 ? -3.318 -1.96 -7.254 1 96.75 93 THR A O 1
ATOM 734 N N . GLY A 1 94 ? -1.372 -2.635 -8.125 1 96.06 94 GLY A N 1
ATOM 735 C CA . GLY A 1 94 ? -2.018 -3.316 -9.234 1 96.06 94 GLY A CA 1
ATOM 736 C C . GLY A 1 94 ? -1.077 -4.223 -10.008 1 96.06 94 GLY A C 1
ATOM 737 O O . GLY A 1 94 ? 0.144 -4.109 -9.875 1 96.06 94 GLY A O 1
ATOM 738 N N . CYS A 1 95 ? -1.697 -5.074 -10.719 1 94.94 95 CYS A N 1
ATOM 739 C CA . CYS A 1 95 ? -0.942 -6.02 -11.539 1 94.94 95 CYS A CA 1
ATOM 740 C C . CYS A 1 95 ? -1.322 -5.898 -13.008 1 94.94 95 CYS A C 1
ATOM 742 O O . CYS A 1 95 ? -2.441 -5.5 -13.336 1 94.94 95 CYS A O 1
ATOM 744 N N . CYS A 1 96 ? -0.381 -6.242 -13.836 1 93.44 96 CYS A N 1
ATOM 745 C CA . CYS A 1 96 ? -0.603 -6.219 -15.273 1 93.44 96 CYS A CA 1
ATOM 746 C C . CYS A 1 96 ? -0.619 -7.629 -15.852 1 93.44 96 CYS A C 1
ATOM 748 O O . CYS A 1 96 ? 0.142 -8.492 -15.406 1 93.44 96 CYS A O 1
ATOM 750 N N . ARG A 1 97 ? -1.384 -7.875 -16.844 1 88.06 97 ARG A N 1
ATOM 751 C CA . ARG A 1 97 ? -1.529 -9.188 -17.469 1 88.06 97 ARG A CA 1
ATOM 752 C C . ARG A 1 97 ? -0.381 -9.477 -18.422 1 88.06 97 ARG A C 1
ATOM 754 O O . ARG A 1 97 ? 0.046 -10.625 -18.562 1 88.06 97 ARG A O 1
ATOM 761 N N . THR A 1 98 ? 0.013 -8.406 -19.031 1 85.94 98 THR A N 1
ATOM 762 C CA . THR A 1 98 ? 1.061 -8.547 -20.047 1 85.94 98 THR A CA 1
ATOM 763 C C . THR A 1 98 ? 2.441 -8.484 -19.391 1 85.94 98 THR A C 1
ATOM 765 O O . THR A 1 98 ? 2.773 -7.508 -18.719 1 85.94 98 THR A O 1
ATOM 768 N N . PRO A 1 99 ? 3.215 -9.523 -19.594 1 81.5 99 PRO A N 1
ATOM 769 C CA . PRO A 1 99 ? 4.574 -9.477 -19.047 1 81.5 99 PRO A CA 1
ATOM 770 C C . PRO A 1 99 ? 5.359 -8.258 -19.516 1 81.5 99 PRO A C 1
ATOM 772 O O . PRO A 1 99 ? 5.219 -7.844 -20.672 1 81.5 99 PRO A O 1
ATOM 775 N N . GLY A 1 100 ? 6.156 -7.668 -18.656 1 84.31 100 GLY A N 1
ATOM 776 C CA . GLY A 1 100 ? 6.988 -6.531 -19.016 1 84.31 100 GLY A CA 1
ATOM 777 C C . GLY A 1 100 ? 6.32 -5.195 -18.734 1 84.31 100 GLY A C 1
ATOM 778 O O . GLY A 1 100 ? 6.949 -4.145 -18.875 1 84.31 100 GLY A O 1
ATOM 779 N N . GLN A 1 101 ? 5.105 -5.227 -18.469 1 91.06 101 GLN A N 1
ATOM 780 C CA . GLN A 1 101 ? 4.41 -3.992 -18.125 1 91.06 101 GLN A CA 1
ATOM 781 C C . GLN A 1 101 ? 4.453 -3.756 -16.609 1 91.06 101 GLN A C 1
ATOM 783 O O . GLN A 1 101 ? 4.59 -4.699 -15.836 1 91.06 101 GLN A O 1
ATOM 788 N N . VAL A 1 102 ? 4.367 -2.504 -16.266 1 93.62 102 VAL A N 1
ATOM 789 C CA . VAL A 1 102 ? 4.328 -2.133 -14.859 1 93.62 102 VAL A CA 1
ATOM 790 C C . VAL A 1 102 ? 3.176 -1.161 -14.609 1 93.62 102 VAL A C 1
ATOM 792 O O . VAL A 1 102 ? 2.807 -0.388 -15.492 1 93.62 102 VAL A O 1
ATOM 795 N N . CYS A 1 103 ? 2.637 -1.222 -13.445 1 96.31 103 CYS A N 1
ATOM 796 C CA . CYS A 1 103 ? 1.54 -0.344 -13.055 1 96.31 103 CYS A CA 1
ATOM 797 C C . CYS A 1 103 ? 2.053 1.051 -12.719 1 96.31 103 CYS A C 1
ATOM 799 O O . CYS A 1 103 ? 2.869 1.211 -11.805 1 96.31 103 CYS A O 1
ATOM 801 N N . LYS A 1 104 ? 1.566 2.016 -13.398 1 97.44 104 LYS A N 1
ATOM 802 C CA . LYS A 1 104 ? 2.037 3.385 -13.211 1 97.44 104 LYS A CA 1
ATOM 803 C C . LYS A 1 104 ? 0.886 4.383 -13.32 1 97.44 104 LYS A C 1
ATOM 805 O O . LYS A 1 104 ? -0.149 4.078 -13.914 1 97.44 104 LYS A O 1
ATOM 810 N N . SER A 1 105 ? 1.118 5.551 -12.688 1 97.5 105 SER A N 1
ATOM 811 C CA . SER A 1 105 ? 0.133 6.621 -12.805 1 97.5 105 SER A CA 1
ATOM 812 C C . SER A 1 105 ? 0.195 7.281 -14.172 1 97.5 105 SER A C 1
ATOM 814 O O . SER A 1 105 ? 1.281 7.535 -14.695 1 97.5 105 SER A O 1
ATOM 816 N N . VAL A 1 106 ? -0.944 7.504 -14.758 1 97.56 106 VAL A N 1
ATOM 817 C CA . VAL A 1 106 ? -0.985 8.195 -16.047 1 97.56 106 VAL A CA 1
ATOM 818 C C . VAL A 1 106 ? -1.712 9.531 -15.883 1 97.56 106 VAL A C 1
ATOM 820 O O . VAL A 1 106 ? -1.665 10.383 -16.781 1 97.56 106 VAL A O 1
ATOM 823 N N . GLU A 1 107 ? -2.35 9.766 -14.789 1 97.44 107 GLU A N 1
ATOM 824 C CA . GLU A 1 107 ? -2.994 11.023 -14.438 1 97.44 107 GLU A CA 1
ATOM 825 C C . GLU A 1 107 ? -2.873 11.305 -12.938 1 97.44 107 GLU A C 1
ATOM 827 O O . GLU A 1 107 ? -2.881 10.383 -12.125 1 97.44 107 GLU A O 1
ATOM 832 N N . SER A 1 108 ? -2.768 12.531 -12.594 1 97.75 108 SER A N 1
ATOM 833 C CA . SER A 1 108 ? -2.672 12.938 -11.195 1 97.75 108 SER A CA 1
ATOM 834 C C . SER A 1 108 ? -3.215 14.344 -10.992 1 97.75 108 SER A C 1
ATOM 836 O O . SER A 1 108 ? -3.383 15.094 -11.953 1 97.75 108 SER A O 1
ATOM 838 N N . GLU A 1 109 ? -3.531 14.648 -9.82 1 97.38 109 GLU A N 1
ATOM 839 C CA . GLU A 1 109 ? -3.979 15.977 -9.398 1 97.38 109 GLU A CA 1
ATOM 840 C C . GLU A 1 109 ? -3.281 16.406 -8.117 1 97.38 109 GLU A C 1
ATOM 842 O O . GLU A 1 109 ? -3.02 15.594 -7.234 1 97.38 109 GLU A O 1
ATOM 847 N N . GLU A 1 110 ? -3.021 17.672 -8.07 1 97.25 110 GLU A N 1
ATOM 848 C CA . GLU A 1 110 ? -2.412 18.203 -6.855 1 97.25 110 GLU A CA 1
ATOM 849 C C . GLU A 1 110 ? -3.475 18.641 -5.848 1 97.25 110 GLU A C 1
ATOM 851 O O . GLU A 1 110 ? -4.512 19.188 -6.227 1 97.25 110 GLU A O 1
ATOM 856 N N . GLU A 1 111 ? -3.215 18.469 -4.688 1 97.44 111 GLU A N 1
ATOM 857 C CA . GLU A 1 111 ? -4.078 18.906 -3.598 1 97.44 111 GLU A CA 1
ATOM 858 C C . GLU A 1 111 ? -3.279 19.609 -2.508 1 97.44 111 GLU A C 1
ATOM 860 O O . GLU A 1 111 ? -2.133 19.25 -2.238 1 97.44 111 GLU A O 1
ATOM 865 N N . ASP A 1 112 ? -3.969 20.641 -1.943 1 97.81 112 ASP A N 1
ATOM 866 C CA . ASP A 1 112 ? -3.438 21.328 -0.763 1 97.81 112 ASP A CA 1
ATOM 867 C C . ASP A 1 112 ? -4.125 20.828 0.508 1 97.81 112 ASP A C 1
ATOM 869 O O . ASP A 1 112 ? -5.312 21.078 0.711 1 97.81 112 ASP A O 1
ATOM 873 N N . ILE A 1 113 ? -3.367 20.312 1.352 1 98.38 113 ILE A N 1
ATOM 874 C CA . ILE A 1 113 ? -3.916 19.672 2.543 1 98.38 113 ILE A CA 1
ATOM 875 C C . ILE A 1 113 ? -3.566 20.5 3.779 1 98.38 113 ILE A C 1
ATOM 877 O O . ILE A 1 113 ? -2.396 20.797 4.02 1 98.38 113 ILE A O 1
ATOM 881 N N . GLN A 1 114 ? -4.551 20.781 4.555 1 97.75 114 GLN A N 1
ATOM 882 C CA . GLN A 1 114 ? -4.352 21.656 5.711 1 97.75 114 GLN A CA 1
ATOM 883 C C . GLN A 1 114 ? -4.074 20.828 6.969 1 97.75 114 GLN A C 1
ATOM 885 O O . GLN A 1 114 ? -4.738 19.812 7.215 1 97.75 114 GLN A O 1
ATOM 890 N N . PHE A 1 115 ? -3.158 21.312 7.738 1 96.81 115 PHE A N 1
ATOM 891 C CA . PHE A 1 115 ? -2.814 20.797 9.055 1 96.81 115 PHE A CA 1
ATOM 892 C C . PHE A 1 115 ? -2.896 21.891 10.109 1 96.81 115 PHE A C 1
ATOM 894 O O . PHE A 1 115 ? -2.83 23.078 9.781 1 96.81 115 PHE A O 1
ATOM 901 N N . ALA A 1 116 ? -3.074 21.484 11.352 1 95.31 116 ALA A N 1
ATOM 902 C CA . ALA A 1 116 ? -2.893 22.391 12.492 1 95.31 116 ALA A CA 1
ATOM 903 C C . ALA A 1 116 ? -1.512 22.219 13.117 1 95.31 116 ALA A C 1
ATOM 905 O O . ALA A 1 116 ? -0.962 21.109 13.117 1 95.31 116 ALA A O 1
ATOM 906 N N . ILE A 1 117 ? -0.942 23.281 13.586 1 91.38 117 ILE A N 1
ATOM 907 C CA . ILE A 1 117 ? 0.335 23.25 14.289 1 91.38 117 ILE A CA 1
ATOM 908 C C . ILE A 1 117 ? 0.106 23.453 15.781 1 91.38 117 ILE A C 1
ATOM 910 O O . ILE A 1 117 ? -0.523 24.438 16.188 1 91.38 117 ILE A O 1
ATOM 914 N N . ARG A 1 118 ? 0.463 22.469 16.516 1 82.69 118 ARG A N 1
ATOM 915 C CA . ARG A 1 118 ? 0.327 22.609 17.953 1 82.69 118 ARG A CA 1
ATOM 916 C C . ARG A 1 118 ? 1.646 23.047 18.594 1 82.69 118 ARG A C 1
ATOM 918 O O . ARG A 1 118 ? 2.709 22.516 18.234 1 82.69 118 ARG A O 1
ATOM 925 N N . ALA A 1 119 ? 1.619 24.25 19.047 1 67.12 119 ALA A N 1
ATOM 926 C CA . ALA A 1 119 ? 2.805 24.766 19.734 1 67.12 119 ALA A CA 1
ATOM 927 C C . ALA A 1 119 ? 3.186 23.875 20.922 1 67.12 119 ALA A C 1
ATOM 929 O O . ALA A 1 119 ? 2.314 23.297 21.562 1 67.12 119 ALA A O 1
ATOM 930 N N . ASN A 1 120 ? 4.418 23.203 20.828 1 60.62 120 ASN A N 1
ATOM 931 C CA . ASN A 1 120 ? 4.922 22.547 22.031 1 60.62 120 ASN A CA 1
ATOM 932 C C . ASN A 1 120 ? 5.039 23.516 23.188 1 60.62 120 ASN A C 1
ATOM 934 O O . ASN A 1 120 ? 5.801 24.484 23.125 1 60.62 120 ASN A O 1
ATOM 938 N N . PHE A 1 121 ? 3.941 23.891 23.75 1 52.06 121 PHE A N 1
ATOM 939 C CA . PHE A 1 121 ? 4.125 24.766 24.906 1 52.06 121 PHE A CA 1
ATOM 940 C C . PHE A 1 121 ? 4.977 24.078 25.969 1 52.06 121 PHE A C 1
ATOM 942 O O . PHE A 1 121 ? 4.484 23.234 26.719 1 52.06 121 PHE A O 1
ATOM 949 N N . ILE A 1 122 ? 6.125 23.547 25.703 1 51.31 122 ILE A N 1
ATOM 950 C CA . ILE A 1 122 ? 6.93 23.25 26.875 1 51.31 122 ILE A CA 1
ATOM 951 C C . ILE A 1 122 ? 7.152 24.531 27.688 1 51.31 122 ILE A C 1
ATOM 953 O O . ILE A 1 122 ? 7.852 25.438 27.25 1 51.31 122 ILE A O 1
ATOM 957 N N . ASP A 1 123 ? 6.137 25.156 28.266 1 46.34 123 ASP A N 1
ATOM 958 C CA . ASP A 1 123 ? 6.402 26.219 29.219 1 46.34 123 ASP A CA 1
ATOM 959 C C . ASP A 1 123 ? 7.414 25.781 30.281 1 46.34 123 ASP A C 1
ATOM 961 O O . ASP A 1 123 ? 7.105 24.953 31.141 1 46.34 123 ASP A O 1
ATOM 965 N N . ASN A 1 124 ? 8.633 25.594 29.953 1 45.72 124 ASN A N 1
ATOM 966 C CA . ASN A 1 124 ? 9.633 25.469 31.016 1 45.72 124 ASN A CA 1
ATOM 967 C C . ASN A 1 124 ? 9.547 26.625 32 1 45.72 124 ASN A C 1
ATOM 969 O O . ASN A 1 124 ? 10.484 26.875 32.75 1 45.72 124 ASN A O 1
ATOM 973 N N . SER A 1 125 ? 8.898 27.766 31.703 1 46.16 125 SER A N 1
ATOM 974 C CA . SER A 1 125 ? 9.047 28.812 32.688 1 46.16 125 SER A CA 1
ATOM 975 C C . SER A 1 125 ? 8.328 28.453 34 1 46.16 125 SER A C 1
ATOM 977 O O . SER A 1 125 ? 7.113 28.25 34 1 46.16 125 SER A O 1
ATOM 979 N N . GLY A 1 126 ? 8.883 27.75 34.938 1 46.81 126 GLY A N 1
ATOM 980 C CA . GLY A 1 126 ? 8.562 27.516 36.344 1 46.81 126 GLY A CA 1
ATOM 981 C C . GLY A 1 126 ? 7.832 28.672 36.969 1 46.81 126 GLY A C 1
ATOM 982 O O . GLY A 1 126 ? 7.434 28.578 38.156 1 46.81 126 GLY A O 1
ATOM 983 N N . ARG A 1 127 ? 8.258 29.922 36.812 1 46.62 127 ARG A N 1
ATOM 984 C CA . ARG A 1 127 ? 7.812 30.938 37.781 1 46.62 127 ARG A CA 1
ATOM 985 C C . ARG A 1 127 ? 6.402 31.406 37.438 1 46.62 127 ARG A C 1
ATOM 987 O O . ARG A 1 127 ? 6.207 32.188 36.5 1 46.62 127 ARG A O 1
ATOM 994 N N . ALA A 1 128 ? 5.383 30.531 37.719 1 47.19 128 ALA A N 1
ATOM 995 C CA . ALA A 1 128 ? 4 31.016 37.781 1 47.19 128 ALA A CA 1
ATOM 996 C C . ALA A 1 128 ? 3.893 32.25 38.656 1 47.19 128 ALA A C 1
ATOM 998 O O . ALA A 1 128 ? 4.008 32.188 39.875 1 47.19 128 ALA A O 1
ATOM 999 N N . ASP A 1 129 ? 4.457 33.344 38.406 1 43.88 129 ASP A N 1
ATOM 1000 C CA . ASP A 1 129 ? 4.02 34.469 39.25 1 43.88 129 ASP A CA 1
ATOM 1001 C C . ASP A 1 129 ? 2.5 34.594 39.219 1 43.88 129 ASP A C 1
ATOM 1003 O O . ASP A 1 129 ? 1.899 34.75 38.156 1 43.88 129 ASP A O 1
ATOM 1007 N N . PRO A 1 130 ? 1.766 34.188 40.25 1 44.84 130 PRO A N 1
ATOM 1008 C CA . PRO A 1 130 ? 0.314 34.312 40.406 1 44.84 130 PRO A CA 1
ATOM 1009 C C . PRO A 1 130 ? -0.189 35.719 40.062 1 44.84 130 PRO A C 1
ATOM 1011 O O . PRO A 1 130 ? -1.399 35.969 40.031 1 44.84 130 PRO A O 1
ATOM 1014 N N . SER A 1 131 ? 0.681 36.656 40.25 1 45.12 131 SER A N 1
ATOM 1015 C CA 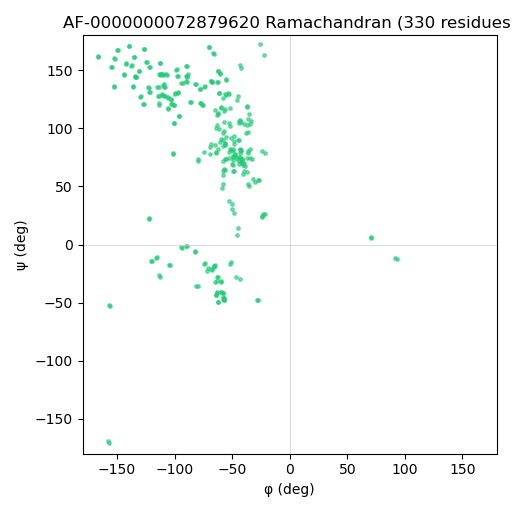. SER A 1 131 ? 0.111 38 40.312 1 45.12 131 SER A CA 1
ATOM 1016 C C . SER A 1 131 ? -0.356 38.469 38.938 1 45.12 131 SER A C 1
ATOM 1018 O O . SER A 1 131 ? -0.766 39.625 38.781 1 45.12 131 SER A O 1
ATOM 1020 N N . ALA A 1 132 ? 0.147 37.938 37.906 1 41.97 132 ALA A N 1
ATOM 1021 C CA . ALA A 1 132 ? -0.4 38.562 36.688 1 41.97 132 ALA A CA 1
ATOM 1022 C C . ALA A 1 132 ? -1.922 38.438 36.656 1 41.97 132 ALA A C 1
ATOM 1024 O O . ALA A 1 132 ? -2.477 37.344 36.594 1 41.97 132 ALA A O 1
ATOM 1025 N N . THR A 1 133 ? -2.619 39.406 37.344 1 41.28 133 THR A N 1
ATOM 1026 C CA . THR A 1 133 ? -4.02 39.812 37.469 1 41.28 133 THR A CA 1
ATOM 1027 C C . THR A 1 133 ? -4.805 39.406 36.219 1 41.28 133 THR A C 1
ATOM 1029 O O . THR A 1 133 ? -4.223 39.156 35.156 1 41.28 133 THR A O 1
ATOM 1032 N N . LYS A 1 134 ? -6.18 39.625 36.344 1 44.03 134 LYS A N 1
ATOM 1033 C CA . LYS A 1 134 ? -7.406 39.531 35.562 1 44.03 134 LYS A CA 1
ATOM 1034 C C . LYS A 1 134 ? -7.227 40.156 34.156 1 44.03 134 LYS A C 1
ATOM 1036 O O . LYS A 1 134 ? -7.785 41.219 33.875 1 44.03 134 LYS A O 1
ATOM 1041 N N . ALA A 1 135 ? -6.074 40.531 33.75 1 42.94 135 ALA A N 1
ATOM 1042 C CA . ALA A 1 135 ? -6.301 41.156 32.469 1 42.94 135 ALA A CA 1
ATOM 1043 C C . ALA A 1 135 ? -7.273 40.344 31.625 1 42.94 135 ALA A C 1
ATOM 1045 O O . ALA A 1 135 ? -7.449 39.156 31.859 1 42.94 135 ALA A O 1
ATOM 1046 N N . ASN A 1 136 ? -8.039 41.125 30.594 1 42.78 136 ASN A N 1
ATOM 1047 C CA . ASN A 1 136 ? -9.086 40.781 29.625 1 42.78 136 ASN A CA 1
ATOM 1048 C C . ASN A 1 136 ? -8.773 39.469 28.922 1 42.78 136 ASN A C 1
ATOM 1050 O O . ASN A 1 136 ? -7.746 39.344 28.25 1 42.78 136 ASN A O 1
ATOM 1054 N N . ASN A 1 137 ? -9.055 38.281 29.531 1 43.16 137 ASN A N 1
ATOM 1055 C CA . ASN A 1 137 ? -9.273 37.062 28.781 1 43.16 137 ASN A CA 1
ATOM 1056 C C . ASN A 1 137 ? -9.734 37.344 27.344 1 43.16 137 ASN A C 1
ATOM 1058 O O . ASN A 1 137 ? -10.93 37.25 27.047 1 43.16 137 ASN A O 1
ATOM 1062 N N . ARG A 1 138 ? -9.383 38.531 26.859 1 42.47 138 ARG A N 1
ATOM 1063 C CA . ARG A 1 138 ? -9.75 38.656 25.453 1 42.47 138 ARG A CA 1
ATOM 1064 C C . ARG A 1 138 ? -9.578 37.312 24.734 1 42.47 138 ARG A C 1
ATOM 1066 O O . ARG A 1 138 ? -8.617 36.594 24.984 1 42.47 138 ARG A O 1
ATOM 1073 N N . ASN A 1 139 ? -10.695 36.656 24.391 1 43.91 139 ASN A N 1
ATOM 1074 C CA . ASN A 1 139 ? -10.875 35.594 23.406 1 43.91 139 ASN A CA 1
ATOM 1075 C C . ASN A 1 139 ? -9.758 35.594 22.375 1 43.91 139 ASN A C 1
ATOM 1077 O O . ASN A 1 139 ? -9.945 36.062 21.25 1 43.91 139 ASN A O 1
ATOM 1081 N N . LYS A 1 140 ? -8.602 36.062 22.656 1 44.06 140 LYS A N 1
ATOM 1082 C CA . LYS A 1 140 ? -7.613 35.781 21.625 1 44.06 140 LYS A CA 1
ATOM 1083 C C . LYS A 1 140 ? -7.773 34.375 21.062 1 44.06 140 LYS A C 1
ATOM 1085 O O . LYS A 1 140 ? -7.441 33.406 21.719 1 44.06 140 LYS A O 1
ATOM 1090 N N . THR A 1 141 ? -8.828 34.094 20.469 1 48 141 THR A N 1
ATOM 1091 C CA . THR A 1 141 ? -8.938 32.938 19.578 1 48 141 THR A CA 1
ATOM 1092 C C . THR A 1 141 ? -7.578 32.594 18.969 1 48 141 THR A C 1
ATOM 1094 O O . THR A 1 141 ? -7.086 33.312 18.094 1 48 141 THR A O 1
ATOM 1097 N N . LYS A 1 142 ? -6.59 32.375 19.844 1 53.25 142 LYS A N 1
ATOM 1098 C CA . LYS A 1 142 ? -5.316 31.859 19.344 1 53.25 142 LYS A CA 1
ATOM 1099 C C . LYS A 1 142 ? -5.492 31.172 17.984 1 53.25 142 LYS A C 1
ATOM 1101 O O . LYS A 1 142 ? -6.117 30.109 17.906 1 53.25 142 LYS A O 1
ATOM 1106 N N . LYS A 1 143 ? -5.582 31.953 16.984 1 61.44 143 LYS A N 1
ATOM 1107 C CA . LYS A 1 143 ? -5.648 31.422 15.633 1 61.44 143 LYS A CA 1
ATOM 1108 C C . LYS A 1 143 ? -4.742 30.203 15.469 1 61.44 143 LYS A C 1
ATOM 1110 O O . LYS A 1 143 ? -3.525 30.297 15.648 1 61.44 143 LYS A O 1
ATOM 1115 N N . GLU A 1 144 ? -5.293 29.031 15.602 1 75.31 144 GLU A N 1
ATOM 1116 C CA . GLU A 1 144 ? -4.551 27.797 15.359 1 75.31 144 GLU A CA 1
ATOM 1117 C C . GLU A 1 144 ? -3.689 27.906 14.102 1 75.31 144 GLU A C 1
ATOM 1119 O O . GLU A 1 144 ? -4.195 28.219 13.023 1 75.31 144 GLU A O 1
ATOM 1124 N N . LYS A 1 145 ? -2.355 28.016 14.359 1 89.69 145 LYS A N 1
ATOM 1125 C CA . LYS A 1 145 ? -1.449 28.031 13.211 1 89.69 145 LYS A CA 1
ATOM 1126 C C . LYS A 1 145 ? -1.689 26.828 12.312 1 89.69 145 LYS A C 1
ATOM 1128 O O . LYS A 1 145 ? -1.958 25.719 12.797 1 89.69 145 LYS A O 1
ATOM 1133 N N . LYS A 1 146 ? -1.82 27.141 11.07 1 93.69 146 LYS A N 1
ATOM 1134 C CA . LYS A 1 146 ? -2.096 26.078 10.102 1 93.69 146 LYS A CA 1
ATOM 1135 C C . LYS A 1 146 ? -0.921 25.906 9.141 1 93.69 146 LYS A C 1
ATOM 1137 O O . LYS A 1 146 ? -0.16 26.844 8.898 1 93.69 146 LYS A O 1
ATOM 1142 N N . LEU A 1 147 ? -0.734 24.75 8.75 1 95.19 147 LEU A N 1
ATOM 1143 C CA . LEU A 1 147 ? 0.227 24.375 7.719 1 95.19 147 LEU A CA 1
ATOM 1144 C C . LEU A 1 147 ? -0.484 23.812 6.492 1 95.19 147 LEU A C 1
ATOM 1146 O O . LEU A 1 147 ? -1.417 23.016 6.617 1 95.19 147 LEU A O 1
ATOM 1150 N N . MET A 1 148 ? -0.013 24.281 5.316 1 96.06 148 MET A N 1
ATOM 1151 C CA . MET A 1 148 ? -0.51 23.719 4.059 1 96.06 148 MET A CA 1
ATOM 1152 C C . MET A 1 148 ? 0.531 22.812 3.414 1 96.06 148 MET A C 1
ATOM 1154 O O . MET A 1 148 ? 1.683 23.219 3.234 1 96.06 148 MET A O 1
ATOM 1158 N N . VAL A 1 149 ? 0.131 21.625 3.113 1 97.38 149 VAL A N 1
ATOM 1159 C CA . VAL A 1 149 ? 0.994 20.672 2.43 1 97.38 149 VAL A CA 1
ATOM 1160 C C . VAL A 1 149 ? 0.439 20.375 1.039 1 97.38 149 VAL A C 1
ATOM 1162 O O . VAL A 1 149 ? -0.731 20.016 0.895 1 97.38 149 VAL A O 1
ATOM 1165 N N . THR A 1 150 ? 1.254 20.5 0.035 1 97 150 THR A N 1
ATOM 1166 C CA . THR A 1 150 ? 0.846 20.219 -1.336 1 97 150 THR A CA 1
ATOM 1167 C C . THR A 1 150 ? 1.386 18.859 -1.788 1 97 150 THR A C 1
ATOM 1169 O O . THR A 1 150 ? 2.6 18.641 -1.8 1 97 150 THR A O 1
ATOM 1172 N N . LEU A 1 151 ? 0.474 18.016 -2.146 1 97.06 151 LEU A N 1
ATOM 1173 C CA . LEU A 1 151 ? 0.872 16.703 -2.646 1 97.06 151 LEU A CA 1
ATOM 1174 C C . LEU A 1 151 ? 0.079 16.328 -3.895 1 97.06 151 LEU A C 1
ATOM 1176 O O . LEU A 1 151 ? -0.972 16.922 -4.164 1 97.06 151 LEU A O 1
ATOM 1180 N N . ARG A 1 152 ? 0.605 15.422 -4.574 1 97 152 ARG A N 1
ATOM 1181 C CA . ARG A 1 152 ? -0.05 14.922 -5.777 1 97 152 ARG A CA 1
ATOM 1182 C C . ARG A 1 152 ? -0.777 13.617 -5.5 1 97 152 ARG A C 1
ATOM 1184 O O . ARG A 1 152 ? -0.198 12.68 -4.938 1 97 152 ARG A O 1
ATOM 1191 N N . ASN A 1 153 ? -2.037 13.562 -5.91 1 97.81 153 ASN A N 1
ATOM 1192 C CA . ASN A 1 153 ? -2.828 12.336 -5.91 1 97.81 153 ASN A CA 1
ATOM 1193 C C . ASN A 1 153 ? -2.947 11.75 -7.316 1 97.81 153 ASN A C 1
ATOM 1195 O O . ASN A 1 153 ? -3.338 12.445 -8.25 1 97.81 153 ASN A O 1
ATOM 1199 N N . HIS A 1 154 ? -2.541 10.484 -7.406 1 98.44 154 HIS A N 1
ATOM 1200 C CA . HIS A 1 154 ? -2.807 9.812 -8.672 1 98.44 154 HIS A CA 1
ATOM 1201 C C . HIS A 1 154 ? -4.305 9.602 -8.883 1 98.44 154 HIS A C 1
ATOM 1203 O O . HIS A 1 154 ? -5.023 9.266 -7.938 1 98.44 154 HIS A O 1
ATOM 1209 N N . THR A 1 155 ? -4.797 9.789 -10.109 1 98.12 155 THR A N 1
ATOM 1210 C CA . THR A 1 155 ? -6.234 9.68 -10.336 1 98.12 155 THR A CA 1
ATOM 1211 C C . THR A 1 155 ? -6.535 8.578 -11.359 1 98.12 155 THR A C 1
ATOM 1213 O O . THR A 1 155 ? -7.676 8.133 -11.477 1 98.12 155 THR A O 1
ATOM 1216 N N . ARG A 1 156 ? -5.473 8.141 -12.055 1 98.06 156 ARG A N 1
ATOM 1217 C CA . ARG A 1 156 ? -5.637 7.035 -12.992 1 98.06 156 ARG A CA 1
ATOM 1218 C C . ARG A 1 156 ? -4.336 6.258 -13.156 1 98.06 156 ARG A C 1
ATOM 1220 O O . ARG A 1 156 ? -3.258 6.852 -13.242 1 98.06 156 ARG A O 1
ATOM 1227 N N . CYS A 1 157 ? -4.504 5.051 -13.141 1 98.12 157 CYS A N 1
ATOM 1228 C CA . CYS A 1 157 ? -3.367 4.16 -13.359 1 98.12 157 CYS A CA 1
ATOM 1229 C C . CYS A 1 157 ? -3.516 3.402 -14.68 1 98.12 157 CYS A C 1
ATOM 1231 O O . CYS A 1 157 ? -4.625 3.258 -15.195 1 98.12 157 CYS A O 1
ATOM 1233 N N . ASP A 1 158 ? -2.383 2.971 -15.219 1 97.19 158 ASP A N 1
ATOM 1234 C CA . ASP A 1 158 ? -2.385 2.113 -16.391 1 97.19 158 ASP A CA 1
ATOM 1235 C C . ASP A 1 158 ? -1.116 1.267 -16.469 1 97.19 158 ASP A C 1
ATOM 1237 O O . ASP A 1 158 ? -0.128 1.566 -15.789 1 97.19 158 ASP A O 1
ATOM 1241 N N . CYS A 1 159 ? -1.275 0.133 -17.109 1 96.62 159 CYS A N 1
ATOM 1242 C CA . CYS A 1 159 ? -0.104 -0.691 -17.391 1 96.62 159 CYS A CA 1
ATOM 1243 C C . CYS A 1 159 ? 0.71 -0.112 -18.547 1 96.62 159 CYS A C 1
ATOM 1245 O O . CYS A 1 159 ? 0.217 -0.007 -19.672 1 96.62 159 CYS A O 1
ATOM 1247 N N . VAL A 1 160 ? 1.977 0.206 -18.234 1 94.75 160 VAL A N 1
ATOM 1248 C CA . VAL A 1 160 ? 2.842 0.837 -19.219 1 94.75 160 VAL A CA 1
ATOM 1249 C C . VAL A 1 160 ? 4.094 -0.01 -19.438 1 94.75 160 VAL A C 1
ATOM 1251 O O . VAL A 1 160 ? 4.605 -0.616 -18.484 1 94.75 160 VAL A O 1
ATOM 1254 N N . GLY A 1 161 ? 4.43 -0.173 -20.719 1 89.19 161 GLY A N 1
ATOM 1255 C CA . GLY A 1 161 ? 5.641 -0.927 -21 1 89.19 161 GLY A CA 1
ATOM 1256 C C . GLY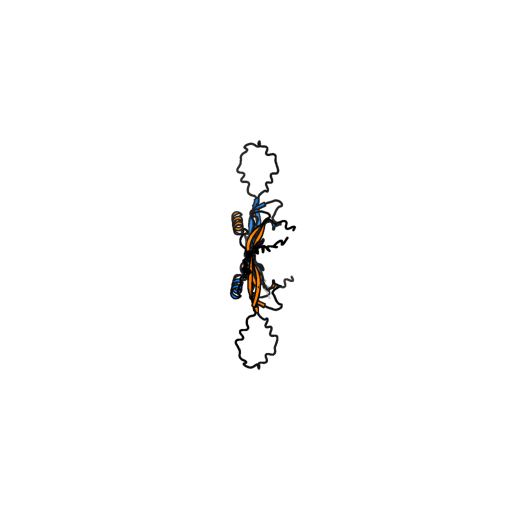 A 1 161 ? 6.891 -0.296 -20.422 1 89.19 161 GLY A C 1
ATOM 1257 O O . GLY A 1 161 ? 6.961 0.925 -20.266 1 89.19 161 GLY A O 1
ATOM 1258 N N . LYS A 1 162 ? 7.742 -0.99 -19.719 1 72.31 162 LYS A N 1
ATOM 1259 C CA . LYS A 1 162 ? 9.023 -0.47 -19.25 1 72.31 162 LYS A CA 1
ATOM 1260 C C . LYS A 1 162 ? 9.797 0.209 -20.375 1 72.31 162 LYS A C 1
ATOM 1262 O O . LYS A 1 162 ? 10.117 -0.422 -21.375 1 72.31 162 LYS A O 1
ATOM 1267 N N . VAL A 1 163 ? 9.391 1.361 -20.812 1 56.78 163 VAL A N 1
ATOM 1268 C CA . VAL A 1 163 ? 10.242 2.014 -21.812 1 56.78 163 VAL A CA 1
ATOM 1269 C C . VAL A 1 163 ? 11.703 1.911 -21.375 1 56.78 163 VAL A C 1
ATOM 1271 O O . VAL A 1 163 ? 12.008 1.906 -20.188 1 56.78 163 VAL A O 1
ATOM 1274 N N . ASP A 1 164 ? 12.719 1.412 -22.188 1 44.75 164 ASP A N 1
ATOM 1275 C CA . ASP A 1 164 ? 14.125 1.801 -22.094 1 44.75 164 ASP A CA 1
ATOM 1276 C C . ASP A 1 164 ? 14.258 3.273 -21.719 1 44.75 164 ASP A C 1
ATOM 1278 O O . ASP A 1 164 ? 14.117 4.156 -22.562 1 44.75 164 ASP A O 1
ATOM 1282 N N . LEU A 1 165 ? 13.719 3.801 -20.828 1 35.75 165 LEU A N 1
ATOM 1283 C CA . LEU A 1 165 ? 14.086 5.176 -20.516 1 35.75 165 LEU A CA 1
ATOM 1284 C C . LEU A 1 165 ? 15.602 5.309 -20.344 1 35.75 165 LEU A C 1
ATOM 1286 O O . LEU A 1 165 ? 16.094 5.402 -19.234 1 35.75 165 LEU A O 1
ATOM 1290 N N . ARG A 1 166 ? 16.453 4.688 -21.047 1 27.22 166 ARG A N 1
ATOM 1291 C CA . ARG A 1 166 ? 17.75 5.27 -21.312 1 27.22 166 ARG A CA 1
ATOM 1292 C C . ARG A 1 166 ? 17.625 6.715 -21.781 1 27.22 166 ARG A C 1
ATOM 1294 O O . ARG A 1 166 ? 18.594 7.309 -22.25 1 27.22 166 ARG A O 1
ATOM 1301 N N . VAL A 1 167 ? 16.688 7.57 -21.531 1 23.73 167 VAL A N 1
ATOM 1302 C CA . VAL A 1 167 ? 17.125 8.961 -21.672 1 23.73 167 VAL A CA 1
ATOM 1303 C C . VAL A 1 167 ? 17.859 9.406 -20.422 1 23.73 167 VAL A C 1
ATOM 1305 O O . VAL A 1 167 ? 17.422 9.117 -19.297 1 23.73 167 VAL A O 1
ATOM 1308 N N . MET B 1 1 ? 1.04 75.438 -97.375 1 29.52 1 MET B N 1
ATOM 1309 C CA . MET B 1 1 ? 1.512 74.188 -96.812 1 29.52 1 MET B CA 1
ATOM 1310 C C . MET B 1 1 ? 1.61 74.312 -95.312 1 29.52 1 MET B C 1
ATOM 1312 O O . MET B 1 1 ? 2.656 74.688 -94.75 1 29.52 1 MET B O 1
ATOM 1316 N N . GLU B 1 2 ? 0.52 74.938 -94.688 1 34.69 2 GLU B N 1
ATOM 1317 C CA . GLU B 1 2 ? 0.225 75.438 -93.312 1 34.69 2 GLU B CA 1
ATOM 1318 C C . GLU B 1 2 ? 0.089 74.25 -92.375 1 34.69 2 GLU B C 1
ATOM 1320 O O . GLU B 1 2 ? -0.815 73.438 -92.5 1 34.69 2 GLU B O 1
ATOM 1325 N N . LEU B 1 3 ? 1.246 73.625 -91.938 1 32.78 3 LEU B N 1
ATOM 1326 C CA . LEU B 1 3 ? 1.464 72.5 -91.062 1 32.78 3 LEU B CA 1
ATOM 1327 C C . LEU B 1 3 ? 0.94 72.75 -89.625 1 32.78 3 LEU B C 1
ATOM 1329 O O . LEU B 1 3 ? 1.401 73.688 -89 1 32.78 3 LEU B O 1
ATOM 1333 N N . ILE B 1 4 ? -0.367 72.562 -89.375 1 35.09 4 ILE B N 1
ATOM 1334 C CA . ILE B 1 4 ? -1.195 72.75 -88.188 1 35.09 4 ILE B CA 1
ATOM 1335 C C . ILE B 1 4 ? -0.734 71.812 -87.125 1 35.09 4 ILE B C 1
ATOM 1337 O O . ILE B 1 4 ? -0.778 70.562 -87.25 1 35.09 4 ILE B O 1
ATOM 1341 N N . HIS B 1 5 ? 0.42 72.188 -86.375 1 32.41 5 HIS B N 1
ATOM 1342 C CA . HIS B 1 5 ? 1.002 71.438 -85.25 1 32.41 5 HIS B CA 1
ATOM 1343 C C . HIS B 1 5 ? -0.005 71.25 -84.125 1 32.41 5 HIS B C 1
ATOM 1345 O O . HIS B 1 5 ? -0.463 72.25 -83.562 1 32.41 5 HIS B O 1
ATOM 1351 N N . ARG B 1 6 ? -1.058 70.375 -84.312 1 31.55 6 ARG B N 1
ATOM 1352 C CA . ARG B 1 6 ? -2.092 70.125 -83.312 1 31.55 6 ARG B CA 1
ATOM 1353 C C . ARG B 1 6 ? -1.485 69.562 -82 1 31.55 6 ARG B C 1
ATOM 1355 O O . ARG B 1 6 ? -0.78 68.562 -82 1 31.55 6 ARG B O 1
ATOM 1362 N N . ASN B 1 7 ? -1.076 70.438 -81.062 1 31.27 7 ASN B N 1
ATOM 1363 C CA . ASN B 1 7 ? -0.519 70.188 -79.75 1 31.27 7 ASN B CA 1
ATOM 1364 C C . ASN B 1 7 ? -1.447 69.312 -78.875 1 31.27 7 ASN B C 1
ATOM 1366 O O . ASN B 1 7 ? -2.594 69.688 -78.625 1 31.27 7 ASN B O 1
ATOM 1370 N N . MET B 1 8 ? -1.371 67.938 -78.938 1 30.11 8 MET B N 1
ATOM 1371 C CA . MET B 1 8 ? -2.115 66.875 -78.25 1 30.11 8 MET B CA 1
ATOM 1372 C C . MET B 1 8 ? -1.822 66.938 -76.75 1 30.11 8 MET B C 1
ATOM 1374 O O . MET B 1 8 ? -0.665 66.875 -76.375 1 30.11 8 MET B O 1
ATOM 1378 N N . GLN B 1 9 ? -2.527 67.75 -75.938 1 31.7 9 GLN B N 1
ATOM 1379 C CA . GLN B 1 9 ? -2.381 67.938 -74.5 1 31.7 9 GLN B CA 1
ATOM 1380 C C . GLN B 1 9 ? -2.684 66.625 -73.812 1 31.7 9 GLN B C 1
ATOM 1382 O O . GLN B 1 9 ? -3.717 66 -74 1 31.7 9 GLN B O 1
ATOM 1387 N N . PRO B 1 10 ? -1.641 65.812 -73.312 1 35.66 10 PRO B N 1
ATOM 1388 C CA . PRO B 1 10 ? -1.842 64.5 -72.625 1 35.66 10 PRO B CA 1
ATOM 1389 C C . PRO B 1 10 ? -2.576 64.688 -71.312 1 35.66 10 PRO B C 1
ATOM 1391 O O . PRO B 1 10 ? -2.455 65.688 -70.625 1 35.66 10 PRO B O 1
ATOM 1394 N N . LYS B 1 11 ? -3.799 64.125 -71.188 1 30.16 11 LYS B N 1
ATOM 1395 C CA . LYS B 1 11 ? -4.691 64.062 -70 1 30.16 11 LYS B CA 1
ATOM 1396 C C . LYS B 1 11 ? -4.016 63.375 -68.812 1 30.16 11 LYS B C 1
ATOM 1398 O O . LYS B 1 11 ? -3.17 62.5 -69 1 30.16 11 LYS B O 1
ATOM 1403 N N . SER B 1 12 ? -3.988 64.062 -67.625 1 29 12 SER B N 1
ATOM 1404 C CA . SER B 1 12 ? -3.48 63.844 -66.312 1 29 12 SER B CA 1
ATOM 1405 C C . SER B 1 12 ? -4.129 62.625 -65.688 1 29 12 SER B C 1
ATOM 1407 O O . SER B 1 12 ? -5.352 62.469 -65.688 1 29 12 SER B O 1
ATOM 1409 N N . ALA B 1 13 ? -3.475 61.438 -65.688 1 33.94 13 ALA B N 1
ATOM 1410 C CA . ALA B 1 13 ? -3.814 60.156 -65.062 1 33.94 13 ALA B CA 1
ATOM 1411 C C . ALA B 1 13 ? -4.039 60.344 -63.594 1 33.94 13 ALA B C 1
ATOM 1413 O O . ALA B 1 13 ? -3.256 61.031 -62.906 1 33.94 13 ALA B O 1
ATOM 1414 N N . GLY B 1 14 ? -5.344 60.594 -63.156 1 29.41 14 GLY B N 1
ATOM 1415 C CA . GLY B 1 14 ? -5.832 60.688 -61.781 1 29.41 14 GLY B CA 1
ATOM 1416 C C . GLY B 1 14 ? -5.414 59.5 -60.938 1 29.41 14 GLY B C 1
ATOM 1417 O O . GLY B 1 14 ? -5.555 58.344 -61.344 1 29.41 14 GLY B O 1
ATOM 1418 N N . SER B 1 15 ? -4.23 59.562 -60.219 1 38.34 15 SER B N 1
ATOM 1419 C CA . SER B 1 15 ? -3.684 58.625 -59.25 1 38.34 15 SER B CA 1
ATOM 1420 C C . SER B 1 15 ? -4.695 58.312 -58.156 1 38.34 15 SER B C 1
ATOM 1422 O 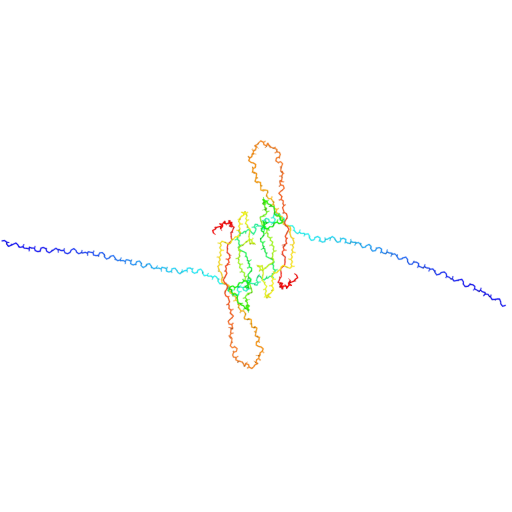O . SER B 1 15 ? -5.258 59.219 -57.531 1 38.34 15 SER B O 1
ATOM 1424 N N . ASN B 1 16 ? -5.699 57.406 -58.375 1 39.31 16 ASN B N 1
ATOM 1425 C CA . ASN B 1 16 ? -6.566 56.875 -57.312 1 39.31 16 ASN B CA 1
ATOM 1426 C C . ASN B 1 16 ? -5.758 56.312 -56.156 1 39.31 16 ASN B C 1
ATOM 1428 O O . ASN B 1 16 ? -4.961 55.375 -56.344 1 39.31 16 ASN B O 1
ATOM 1432 N N . MET B 1 17 ? -5.27 57.156 -55.188 1 34.81 17 MET B N 1
ATOM 1433 C CA . MET B 1 17 ? -4.645 56.719 -53.938 1 34.81 17 MET B CA 1
ATOM 1434 C C . MET B 1 17 ? -5.59 55.812 -53.156 1 34.81 17 MET B C 1
ATOM 1436 O O . MET B 1 17 ? -6.73 56.188 -52.875 1 34.81 17 MET B O 1
ATOM 1440 N N . MET B 1 18 ? -5.637 54.5 -53.406 1 40.56 18 MET B N 1
ATOM 1441 C CA . MET B 1 18 ? -6.324 53.5 -52.594 1 40.56 18 MET B CA 1
ATOM 1442 C C . MET B 1 18 ? -5.977 53.656 -51.094 1 40.56 18 MET B C 1
ATOM 1444 O O . MET B 1 18 ? -4.801 53.75 -50.75 1 40.56 18 MET B O 1
ATOM 1448 N N . SER B 1 19 ? -6.777 54.406 -50.312 1 45.19 19 SER B N 1
ATOM 1449 C CA . SER B 1 19 ? -6.727 54.469 -48.844 1 45.19 19 SER B CA 1
ATOM 1450 C C . SER B 1 19 ? -6.762 53.062 -48.219 1 45.19 19 SER B C 1
ATOM 1452 O O . SER B 1 19 ? -7.723 52.312 -48.406 1 45.19 19 SER B O 1
ATOM 1454 N N . TYR B 1 20 ? -5.625 52.344 -48.156 1 43.03 20 TYR B N 1
ATOM 1455 C CA . TYR B 1 20 ? -5.508 51.156 -47.344 1 43.03 20 TYR B CA 1
ATOM 1456 C C . TYR B 1 20 ? -5.922 51.406 -45.875 1 43.03 20 TYR B C 1
ATOM 1458 O O . TYR B 1 20 ? -5.301 52.219 -45.188 1 43.03 20 TYR B O 1
ATOM 1466 N N . LYS B 1 21 ? -7.328 51.531 -45.594 1 49.16 21 LYS B N 1
ATOM 1467 C CA . LYS B 1 21 ? -7.738 51.438 -44.188 1 49.16 21 LYS B CA 1
ATOM 1468 C C . LYS B 1 21 ? -7.027 50.281 -43.469 1 49.16 21 LYS B C 1
ATOM 1470 O O . LYS B 1 21 ? -7.137 49.125 -43.906 1 49.16 21 LYS B O 1
ATOM 1475 N N . LEU B 1 22 ? -5.887 50.594 -42.906 1 49.31 22 LEU B N 1
ATOM 1476 C CA . LEU B 1 22 ? -5.27 49.656 -41.969 1 49.31 22 LEU B CA 1
ATOM 1477 C C . LEU B 1 22 ? -6.285 49.188 -40.938 1 49.31 22 LEU B C 1
ATOM 1479 O O . LEU B 1 22 ? -6.816 49.969 -40.156 1 49.31 22 LEU B O 1
ATOM 1483 N N . LEU B 1 23 ? -7.086 48.219 -41.281 1 52.88 23 LEU B N 1
ATOM 1484 C CA . LEU B 1 23 ? -7.848 47.469 -40.281 1 52.88 23 LEU B CA 1
ATOM 1485 C C . LEU B 1 23 ? -6.977 47.125 -39.062 1 52.88 23 LEU B C 1
ATOM 1487 O O . LEU B 1 23 ? -6.02 46.344 -39.219 1 52.88 23 LEU B O 1
ATOM 1491 N N . THR B 1 24 ? -6.789 48.094 -38.188 1 53.06 24 THR B N 1
ATOM 1492 C CA . THR B 1 24 ? -6.219 47.75 -36.875 1 53.06 24 THR B CA 1
ATOM 1493 C C . THR B 1 24 ? -6.902 46.5 -36.281 1 53.06 24 THR B C 1
ATOM 1495 O O . THR B 1 24 ? -8.094 46.562 -35.969 1 53.06 24 THR B O 1
ATOM 1498 N N . CYS B 1 25 ? -6.629 45.281 -36.75 1 53.75 25 CYS B N 1
ATOM 1499 C CA . CYS B 1 25 ? -6.938 44.062 -36.031 1 53.75 25 CYS B CA 1
ATOM 1500 C C . CYS B 1 25 ? -6.629 44.219 -34.562 1 53.75 25 CYS B C 1
ATOM 1502 O O . CYS B 1 25 ? -5.461 44.219 -34.1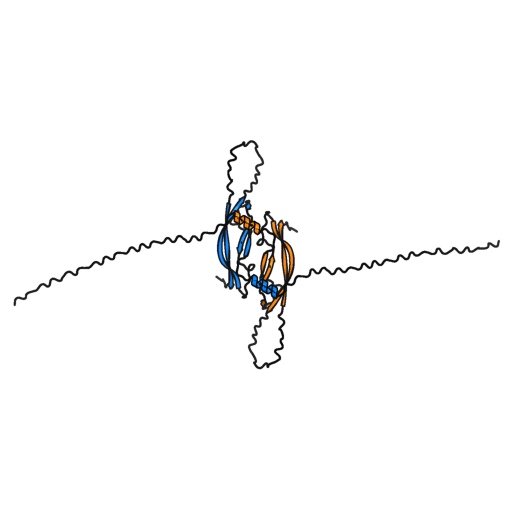56 1 53.75 25 CYS B O 1
ATOM 1504 N N . ILE B 1 26 ? -7.441 45.031 -33.906 1 57.53 26 ILE B N 1
ATOM 1505 C CA . ILE B 1 26 ? -7.328 44.938 -32.469 1 57.53 26 ILE B CA 1
ATOM 1506 C C . ILE B 1 26 ? -7.293 43.469 -32.031 1 57.53 26 ILE B C 1
ATOM 1508 O O . ILE B 1 26 ? -8.289 42.75 -32.156 1 57.53 26 ILE B O 1
ATOM 1512 N N . VAL B 1 27 ? -6.203 42.75 -32.25 1 56.28 27 VAL B N 1
ATOM 1513 C CA . VAL B 1 27 ? -6.035 41.5 -31.531 1 56.28 27 VAL B CA 1
ATOM 1514 C C . VAL B 1 27 ? -6.414 41.688 -30.062 1 56.28 27 VAL B C 1
ATOM 1516 O O . VAL B 1 27 ? -5.711 42.375 -29.312 1 56.28 27 VAL B O 1
ATOM 1519 N N . ALA B 1 28 ? -7.742 41.844 -29.781 1 53.16 28 ALA B N 1
ATOM 1520 C CA . ALA B 1 28 ? -8.07 41.594 -28.375 1 53.16 28 ALA B CA 1
ATOM 1521 C C . ALA B 1 28 ? -7.227 40.469 -27.812 1 53.16 28 ALA B C 1
ATOM 1523 O O . ALA B 1 28 ? -7.367 39.312 -28.219 1 53.16 28 ALA B O 1
ATOM 1524 N N . ALA B 1 29 ? -5.953 40.719 -27.453 1 55.81 29 ALA B N 1
ATOM 1525 C CA . ALA B 1 29 ? -5.312 39.75 -26.594 1 55.81 29 ALA B CA 1
ATOM 1526 C C . ALA B 1 29 ? -6.312 39.125 -25.609 1 55.81 29 ALA B C 1
ATOM 1528 O O . ALA B 1 29 ? -6.766 39.812 -24.688 1 55.81 29 ALA B O 1
ATOM 1529 N N . ILE B 1 30 ? -7.199 38.219 -26.094 1 56.5 30 ILE B N 1
ATOM 1530 C CA . ILE B 1 30 ? -7.891 37.438 -25.094 1 56.5 30 ILE B CA 1
ATOM 1531 C C . ILE B 1 30 ? -6.91 37.031 -24 1 56.5 30 ILE B C 1
ATOM 1533 O O . ILE B 1 30 ? -5.98 36.25 -24.25 1 56.5 30 ILE B O 1
ATOM 1537 N N . LEU B 1 31 ? -6.492 37.906 -23.188 1 54.28 31 LEU B N 1
ATOM 1538 C CA . LEU B 1 31 ? -5.891 37.438 -21.953 1 54.28 31 LEU B CA 1
ATOM 1539 C C . LEU B 1 31 ? -6.637 36.188 -21.422 1 54.28 31 LEU B C 1
ATOM 1541 O O . LEU B 1 31 ? -7.695 36.312 -20.812 1 54.28 31 LEU B O 1
ATOM 1545 N N . LEU B 1 32 ? -6.648 35.094 -22.172 1 57.31 32 LEU B N 1
ATOM 1546 C CA . LEU B 1 32 ? -7.109 33.875 -21.5 1 57.31 32 LEU B CA 1
ATOM 1547 C C . LEU B 1 32 ? -6.621 33.844 -20.062 1 57.31 32 LEU B C 1
ATOM 1549 O O . LEU B 1 32 ? -5.434 34.031 -19.797 1 57.31 32 LEU B O 1
ATOM 1553 N N . PRO B 1 33 ? -7.43 34.125 -19.094 1 55.69 33 PRO B N 1
ATOM 1554 C CA . PRO B 1 33 ? -6.898 33.844 -17.75 1 55.69 33 PRO B CA 1
ATOM 1555 C C . PRO B 1 33 ? -6.047 32.594 -17.703 1 55.69 33 PRO B C 1
ATOM 1557 O O . PRO B 1 33 ? -6.258 31.672 -18.5 1 55.69 33 PRO B O 1
ATOM 1560 N N . PRO B 1 34 ? -4.801 32.656 -17.375 1 51.69 34 PRO B N 1
ATOM 1561 C CA . PRO B 1 34 ? -4.191 31.359 -17.188 1 51.69 34 PRO B CA 1
ATOM 1562 C C . PRO B 1 34 ? -5.164 30.328 -16.594 1 51.69 34 PRO B C 1
ATOM 1564 O O . PRO B 1 34 ? -5.98 30.688 -15.742 1 51.69 34 PRO B O 1
ATOM 1567 N N . LEU B 1 35 ? -5.723 29.406 -17.234 1 51.31 35 LEU B N 1
ATOM 1568 C CA . LEU B 1 35 ? -6.34 28.266 -16.547 1 51.31 35 LEU B CA 1
ATOM 1569 C C . LEU B 1 35 ? -5.617 27.969 -15.242 1 51.31 35 LEU B C 1
ATOM 1571 O O . LEU B 1 35 ? -4.57 27.312 -15.242 1 51.31 35 LEU B O 1
ATOM 1575 N N . VAL B 1 36 ? -5.441 28.828 -14.398 1 53.09 36 VAL B N 1
ATOM 1576 C CA . VAL B 1 36 ? -4.934 28.484 -13.078 1 53.09 36 VAL B CA 1
ATOM 1577 C C . VAL B 1 36 ? -5.621 27.203 -12.578 1 53.09 36 VAL B C 1
ATOM 1579 O O . VAL B 1 36 ? -6.84 27.188 -12.375 1 53.09 36 VAL B O 1
ATOM 1582 N N . ASP B 1 37 ? -5.359 26.094 -13.086 1 59.12 37 ASP B N 1
ATOM 1583 C CA . ASP B 1 37 ? -5.844 24.828 -12.523 1 59.12 37 ASP B CA 1
ATOM 1584 C C . ASP B 1 37 ? -5.863 24.891 -11 1 59.12 37 ASP B C 1
ATOM 1586 O O . ASP B 1 37 ? -4.82 25.047 -10.359 1 59.12 37 ASP B O 1
ATOM 1590 N N . SER B 1 38 ? -6.91 25.516 -10.406 1 77.56 38 SER B N 1
ATOM 1591 C CA . SER B 1 38 ? -7.164 25.688 -8.977 1 77.56 38 SER B CA 1
ATOM 1592 C C . SER B 1 38 ? -6.852 24.406 -8.203 1 77.56 38 SER B C 1
ATOM 1594 O O . SER B 1 38 ? -7.352 23.328 -8.539 1 77.56 38 SER B O 1
ATOM 1596 N N . VAL B 1 39 ? -5.801 24.359 -7.496 1 88.88 39 VAL B N 1
ATOM 1597 C CA . VAL B 1 39 ? -5.426 23.25 -6.633 1 88.88 39 VAL B CA 1
ATOM 1598 C C . VAL B 1 39 ? -6.504 23.031 -5.574 1 88.88 39 VAL B C 1
ATOM 1600 O O . VAL B 1 39 ? -6.922 23.984 -4.898 1 88.88 39 VAL B O 1
ATOM 1603 N N . LYS B 1 40 ? -7.117 21.906 -5.578 1 94.44 40 LYS B N 1
ATOM 1604 C CA . LYS B 1 40 ? -8.133 21.516 -4.598 1 94.44 40 LYS B CA 1
ATOM 1605 C C . LYS B 1 40 ? -7.586 21.625 -3.176 1 94.44 40 LYS B C 1
ATOM 1607 O O . LYS B 1 40 ? -6.492 21.125 -2.889 1 94.44 40 LYS B O 1
ATOM 1612 N N . ILE B 1 41 ? -8.328 22.297 -2.359 1 96.81 41 ILE B N 1
ATOM 1613 C CA . ILE B 1 41 ? -7.922 22.422 -0.964 1 96.81 41 ILE B CA 1
ATOM 1614 C C . ILE B 1 41 ? -8.648 21.391 -0.114 1 96.81 41 ILE B C 1
ATOM 1616 O O . ILE B 1 41 ? -9.875 21.25 -0.197 1 96.81 41 ILE B O 1
ATOM 1620 N N . VAL B 1 42 ? -7.941 20.688 0.688 1 98.25 42 VAL B N 1
ATOM 1621 C CA . VAL B 1 42 ? -8.484 19.781 1.701 1 98.25 42 VAL B CA 1
ATOM 1622 C C . VAL B 1 42 ? -8.438 20.469 3.07 1 98.25 42 VAL B C 1
ATOM 1624 O O . VAL B 1 42 ? -7.375 20.531 3.697 1 98.25 42 VAL B O 1
ATOM 1627 N N . PRO B 1 43 ? -9.555 20.891 3.514 1 98.19 43 PRO B N 1
ATOM 1628 C CA . PRO B 1 43 ? -9.547 21.609 4.797 1 98.19 43 PRO B CA 1
ATOM 1629 C C . PRO B 1 43 ? -9.156 20.703 5.969 1 98.19 43 PRO B C 1
ATOM 1631 O O . PRO B 1 43 ? -9.242 19.484 5.863 1 98.19 43 PRO B O 1
ATOM 1634 N N . LEU B 1 44 ? -8.82 21.312 7.07 1 97.62 44 LEU B N 1
ATOM 1635 C CA . LEU B 1 44 ? -8.336 20.625 8.258 1 97.62 44 LEU B CA 1
ATOM 1636 C C . LEU B 1 44 ? -9.352 19.594 8.742 1 97.62 44 LEU B C 1
ATOM 1638 O O . LEU B 1 44 ? -8.992 18.453 9.047 1 97.62 44 LEU B O 1
ATOM 1642 N N . LYS B 1 45 ? -10.555 19.969 8.836 1 97.69 45 LYS B N 1
ATOM 1643 C CA . LYS B 1 45 ? -11.602 19.078 9.32 1 97.69 45 LYS B CA 1
ATOM 1644 C C . LYS B 1 45 ? -11.68 17.797 8.477 1 97.69 45 LYS B C 1
ATOM 1646 O O . LYS B 1 45 ? -11.805 16.703 9.016 1 97.69 45 LYS B O 1
ATOM 1651 N N . LYS B 1 46 ? -11.672 17.922 7.211 1 98.19 46 LYS B N 1
ATOM 1652 C CA . LYS B 1 46 ? -11.711 16.766 6.316 1 98.19 46 LYS B CA 1
ATOM 1653 C C . LYS B 1 46 ? -10.461 15.906 6.469 1 98.19 46 LYS B C 1
ATOM 1655 O O . LYS B 1 46 ? -10.539 14.672 6.445 1 98.19 46 LYS B O 1
ATOM 1660 N N . ASN B 1 47 ? -9.336 16.547 6.539 1 98 47 ASN B N 1
ATOM 1661 C CA . ASN B 1 47 ? -8.094 15.812 6.738 1 98 47 ASN B CA 1
ATOM 1662 C C . ASN B 1 47 ? -8.117 15.016 8.039 1 98 47 ASN B C 1
ATOM 1664 O O . ASN B 1 47 ? -7.676 13.867 8.078 1 98 47 ASN B O 1
ATOM 1668 N N . LEU B 1 48 ? -8.641 15.602 9.078 1 97.12 48 LEU B N 1
ATOM 1669 C CA . LEU B 1 48 ? -8.766 14.914 10.359 1 97.12 48 LEU B CA 1
ATOM 1670 C C . LEU B 1 48 ? -9.695 13.711 10.234 1 97.12 48 LEU B C 1
ATOM 1672 O O . LEU B 1 48 ? -9.422 12.656 10.812 1 97.12 48 LEU B O 1
ATOM 1676 N N . LYS B 1 49 ? -10.734 13.906 9.531 1 97.94 49 LYS B N 1
ATOM 1677 C CA . LYS B 1 49 ? -11.664 12.797 9.32 1 97.94 49 LYS B CA 1
ATOM 1678 C C . LYS B 1 49 ? -10.984 11.648 8.578 1 97.94 49 LYS B C 1
ATOM 1680 O O . LYS B 1 49 ? -11.133 10.484 8.953 1 97.94 49 LYS B O 1
ATOM 1685 N N . THR B 1 50 ? -10.305 11.984 7.473 1 97.31 50 THR B N 1
ATOM 1686 C CA . THR B 1 50 ? -9.594 10.969 6.699 1 97.31 50 THR B CA 1
ATOM 1687 C C . THR B 1 50 ? -8.57 10.25 7.57 1 97.31 50 THR B C 1
ATOM 1689 O O . THR B 1 50 ? -8.477 9.016 7.535 1 97.31 50 THR B O 1
ATOM 1692 N N . PHE B 1 51 ? -7.887 10.992 8.383 1 96 51 PHE B N 1
ATOM 1693 C CA . PHE B 1 51 ? -6.922 10.414 9.312 1 96 51 PHE B CA 1
ATOM 1694 C C . PHE B 1 51 ? -7.598 9.398 10.227 1 96 51 PHE B C 1
ATOM 1696 O O . PHE B 1 51 ? -7.09 8.289 10.414 1 96 51 PHE B O 1
ATOM 1703 N N . ASN B 1 52 ? -8.648 9.75 10.734 1 95.75 52 ASN B N 1
ATOM 1704 C CA . ASN B 1 52 ? -9.359 8.883 11.664 1 95.75 52 ASN B CA 1
ATOM 1705 C C . ASN B 1 52 ? -9.82 7.598 10.992 1 95.75 52 ASN B C 1
ATOM 1707 O O . ASN B 1 52 ? -9.891 6.543 11.625 1 95.75 52 ASN B O 1
ATOM 1711 N N . ASP B 1 53 ? -10.125 7.656 9.727 1 96.25 53 ASP B N 1
ATOM 1712 C CA . ASP B 1 53 ? -10.562 6.48 8.977 1 96.25 53 ASP B CA 1
ATOM 1713 C C . ASP B 1 53 ? -9.383 5.551 8.688 1 96.25 53 ASP B C 1
ATOM 1715 O O . ASP B 1 53 ? -9.586 4.379 8.352 1 96.25 53 ASP B O 1
ATOM 1719 N N . TRP B 1 54 ? -8.156 6.043 8.82 1 97.25 54 TRP B N 1
ATOM 1720 C CA . TRP B 1 54 ? -6.988 5.27 8.398 1 97.25 54 TRP B CA 1
ATOM 1721 C C . TRP B 1 54 ? -6.027 5.055 9.555 1 97.25 54 TRP B C 1
ATOM 1723 O O . TRP B 1 54 ? -4.816 4.914 9.352 1 97.25 54 TRP B O 1
ATOM 1733 N N . THR B 1 55 ? -6.566 5.152 10.734 1 96 55 THR B N 1
ATOM 1734 C CA . THR B 1 55 ? -5.781 4.746 11.898 1 96 55 THR B CA 1
ATOM 1735 C C . THR B 1 55 ? -5.391 3.275 11.797 1 96 55 THR B C 1
ATOM 1737 O O . THR B 1 55 ? -6.125 2.471 11.219 1 96 55 THR B O 1
ATOM 1740 N N . CYS B 1 56 ? -4.281 2.951 12.305 1 96.81 56 CYS B N 1
ATOM 1741 C CA . CYS B 1 56 ? -3.723 1.605 12.234 1 96.81 56 CYS B CA 1
ATOM 1742 C C . CYS B 1 56 ? -4.617 0.604 12.953 1 96.81 56 CYS B C 1
ATOM 1744 O O . CYS B 1 56 ? -4.707 0.614 14.18 1 96.81 56 CYS B O 1
ATOM 1746 N N . ASN B 1 57 ? -5.195 -0.256 1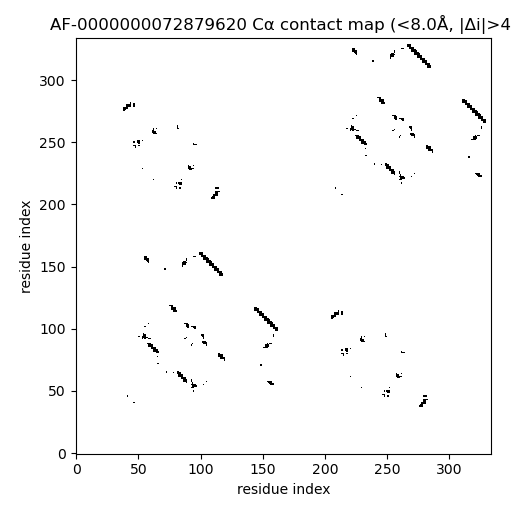2.172 1 94.19 57 ASN B N 1
ATOM 1747 C CA . ASN B 1 57 ? -6.062 -1.276 12.75 1 94.19 57 ASN B CA 1
ATOM 1748 C C . ASN B 1 57 ? -6.168 -2.5 11.844 1 94.19 57 ASN B C 1
ATOM 1750 O O . ASN B 1 57 ? -5.906 -3.623 12.273 1 94.19 57 ASN B O 1
ATOM 1754 N N . LYS B 1 58 ? -6.516 -2.283 10.609 1 95.81 58 LYS B N 1
ATOM 1755 C CA . LYS B 1 58 ? -6.777 -3.375 9.68 1 95.81 58 LYS B CA 1
ATOM 1756 C C . LYS B 1 58 ? -5.672 -3.484 8.633 1 95.81 58 LYS B C 1
ATOM 1758 O O . LYS B 1 58 ? -5.246 -2.477 8.062 1 95.81 58 LYS B O 1
ATOM 1763 N N . PRO B 1 59 ? -5.223 -4.711 8.359 1 98.31 59 PRO B N 1
ATOM 1764 C CA . PRO B 1 59 ? -4.25 -4.875 7.277 1 98.31 59 PRO B CA 1
ATOM 1765 C C . PRO B 1 59 ? -4.805 -4.457 5.918 1 98.31 59 PRO B C 1
ATOM 1767 O O . PRO B 1 59 ? -6.012 -4.555 5.684 1 98.31 59 PRO B O 1
ATOM 1770 N N . GLN B 1 60 ? -3.979 -3.98 5.066 1 97.75 60 GLN B N 1
ATOM 1771 C CA . GLN B 1 60 ? -4.383 -3.504 3.748 1 97.75 60 GLN B CA 1
ATOM 1772 C C . GLN B 1 60 ? -3.885 -4.434 2.648 1 97.75 60 GLN B C 1
ATOM 1774 O O . GLN B 1 60 ? -2.793 -4.996 2.75 1 97.75 60 GLN B O 1
ATOM 1779 N N . PRO B 1 61 ? -4.633 -4.582 1.57 1 97.31 61 PRO B N 1
ATOM 1780 C CA . PRO B 1 61 ? -4.195 -5.434 0.462 1 97.31 61 PRO B CA 1
ATOM 1781 C C . PRO B 1 61 ? -2.988 -4.859 -0.28 1 97.31 61 PRO B C 1
ATOM 1783 O O . PRO B 1 61 ? -2.896 -3.645 -0.467 1 97.31 61 PRO B O 1
ATOM 1786 N N . ARG B 1 62 ? -2.08 -5.75 -0.653 1 97.75 62 ARG B N 1
ATOM 1787 C CA . ARG B 1 62 ? -0.903 -5.441 -1.459 1 97.75 62 ARG B CA 1
ATOM 1788 C C . ARG B 1 62 ? -0.694 -6.492 -2.547 1 97.75 62 ARG B C 1
ATOM 1790 O O . ARG B 1 62 ? -0.792 -7.691 -2.287 1 97.75 62 ARG B O 1
ATOM 1797 N N . VAL B 1 63 ? -0.436 -5.977 -3.617 1 97.12 63 VAL B N 1
ATOM 1798 C CA . VAL B 1 63 ? -0.125 -6.863 -4.734 1 97.12 63 VAL B CA 1
ATOM 1799 C C . VAL B 1 63 ? 1.334 -7.305 -4.652 1 97.12 63 VAL B C 1
ATOM 1801 O O . VAL B 1 63 ? 2.219 -6.496 -4.367 1 97.12 63 VAL B O 1
ATOM 1804 N N . VAL B 1 64 ? 1.564 -8.539 -4.91 1 96.69 64 VAL B N 1
ATOM 1805 C CA . VAL B 1 64 ? 2.906 -9.109 -4.984 1 96.69 64 VAL B CA 1
ATOM 1806 C C . VAL B 1 64 ? 3.084 -9.844 -6.312 1 96.69 64 VAL B C 1
ATOM 1808 O O . VAL B 1 64 ? 2.354 -10.789 -6.605 1 96.69 64 VAL B O 1
ATOM 1811 N N . HIS B 1 65 ? 4.031 -9.406 -7.043 1 94.25 65 HIS B N 1
ATOM 1812 C CA . HIS B 1 65 ? 4.312 -10.062 -8.312 1 94.25 65 HIS B CA 1
ATOM 1813 C C . HIS B 1 65 ? 5.094 -11.359 -8.102 1 94.25 65 HIS B C 1
ATOM 1815 O O . HIS B 1 65 ? 6.086 -11.375 -7.371 1 94.25 65 HIS B O 1
ATOM 1821 N N . ILE B 1 66 ? 4.676 -12.359 -8.742 1 93.06 66 ILE B N 1
ATOM 1822 C CA . ILE B 1 66 ? 5.266 -13.68 -8.531 1 93.06 66 ILE B CA 1
ATOM 1823 C C . ILE B 1 66 ? 6.738 -13.656 -8.93 1 93.06 66 ILE B C 1
ATOM 1825 O O . ILE B 1 66 ? 7.559 -14.367 -8.344 1 93.06 66 ILE B O 1
ATOM 1829 N N . ASP B 1 67 ? 7.117 -12.781 -9.867 1 88.81 67 ASP B N 1
ATOM 1830 C CA . ASP B 1 67 ? 8.492 -12.672 -10.344 1 88.81 67 ASP B CA 1
ATOM 1831 C C . ASP B 1 67 ? 9.414 -12.172 -9.242 1 88.81 67 ASP B C 1
ATOM 1833 O O . ASP B 1 67 ? 10.641 -12.305 -9.336 1 88.81 67 ASP B O 1
ATOM 1837 N N . ASN B 1 68 ? 8.852 -11.586 -8.266 1 91.62 68 ASN B N 1
ATOM 1838 C CA . ASN B 1 68 ? 9.648 -11.062 -7.16 1 91.62 68 ASN B CA 1
ATOM 1839 C C . ASN B 1 68 ? 9.852 -12.117 -6.074 1 91.62 68 ASN B C 1
ATOM 1841 O O . ASN B 1 68 ? 10.508 -11.852 -5.062 1 91.62 68 ASN B O 1
ATOM 1845 N N . LEU B 1 69 ? 9.266 -13.328 -6.27 1 94.19 69 LEU B N 1
ATOM 1846 C CA . LEU B 1 69 ? 9.414 -14.414 -5.305 1 94.19 69 LEU B CA 1
ATOM 1847 C C . LEU B 1 69 ? 10.445 -15.43 -5.777 1 94.19 69 LEU B C 1
ATOM 1849 O O . LEU B 1 69 ? 10.094 -16.562 -6.125 1 94.19 69 LEU B O 1
ATOM 1853 N N . ASP B 1 70 ? 11.688 -15.086 -5.602 1 90.94 70 ASP B N 1
ATOM 1854 C CA . ASP B 1 70 ? 12.82 -15.82 -6.168 1 90.94 70 ASP B CA 1
ATOM 1855 C C . ASP B 1 70 ? 12.844 -17.266 -5.664 1 90.94 70 ASP B C 1
ATOM 1857 O O . ASP B 1 70 ? 13.258 -18.172 -6.387 1 90.94 70 ASP B O 1
ATOM 1861 N N . GLU B 1 71 ? 12.422 -17.469 -4.516 1 92 71 GLU B N 1
ATOM 1862 C CA . GLU B 1 71 ? 12.445 -18.797 -3.918 1 92 71 GLU B CA 1
ATOM 1863 C C . GLU B 1 71 ? 11.531 -19.75 -4.676 1 92 71 GLU B C 1
ATOM 1865 O O . GLU B 1 71 ? 11.711 -20.969 -4.609 1 92 71 GLU B O 1
ATOM 1870 N N . TYR B 1 72 ? 10.656 -19.219 -5.43 1 91.94 72 TYR B N 1
ATOM 1871 C CA . TYR B 1 72 ? 9.625 -20.062 -6.012 1 91.94 72 TYR B CA 1
ATOM 1872 C C . TYR B 1 72 ? 9.773 -20.141 -7.527 1 91.94 72 TYR B C 1
ATOM 1874 O O . TYR B 1 72 ? 9.336 -21.109 -8.148 1 91.94 72 TYR B O 1
ATOM 1882 N N . ILE B 1 73 ? 10.305 -19.219 -8.094 1 87.31 73 ILE B N 1
ATOM 1883 C CA . ILE B 1 73 ? 10.172 -19.078 -9.539 1 87.31 73 ILE B CA 1
ATOM 1884 C C . ILE B 1 73 ? 11.305 -19.812 -10.242 1 87.31 73 ILE B C 1
ATOM 1886 O O . ILE B 1 73 ? 12.445 -19.812 -9.773 1 87.31 73 ILE B O 1
ATOM 1890 N N . ALA B 1 74 ? 10.992 -20.438 -11.297 1 84.88 74 ALA B N 1
ATOM 1891 C CA . ALA B 1 74 ? 11.938 -21.047 -12.219 1 84.88 74 ALA B CA 1
ATOM 1892 C C . ALA B 1 74 ? 12.203 -20.156 -13.422 1 84.88 74 ALA B C 1
ATOM 1894 O O . ALA B 1 74 ? 11.328 -19.375 -13.836 1 84.88 74 ALA B O 1
ATOM 1895 N N . PRO B 1 75 ? 13.477 -20.406 -13.859 1 80.06 75 PRO B N 1
ATOM 1896 C CA . PRO B 1 75 ? 13.773 -19.609 -15.047 1 80.06 75 PRO B CA 1
ATOM 1897 C C . PRO B 1 75 ? 12.875 -19.938 -16.234 1 80.06 75 PRO B C 1
ATOM 1899 O O . PRO B 1 75 ? 12.469 -21.094 -16.391 1 80.06 75 PRO B O 1
ATOM 1902 N N . ASN B 1 76 ? 12.406 -19.078 -17.016 1 78.94 76 ASN B N 1
ATOM 1903 C CA . ASN B 1 76 ? 11.695 -19.203 -18.281 1 78.94 76 ASN B CA 1
ATOM 1904 C C . ASN B 1 76 ? 10.289 -19.766 -18.094 1 78.94 76 ASN B C 1
ATOM 1906 O O . ASN B 1 76 ? 9.727 -20.359 -19 1 78.94 76 ASN B O 1
ATOM 1910 N N . ALA B 1 77 ? 9.875 -19.922 -16.922 1 83.75 77 ALA B N 1
ATOM 1911 C CA . ALA B 1 77 ? 8.5 -20.359 -16.703 1 83.75 77 ALA B CA 1
ATOM 1912 C C . ALA B 1 77 ? 7.559 -19.172 -16.578 1 83.75 77 ALA B C 1
ATOM 1914 O O . ALA B 1 77 ? 7.961 -18.094 -16.109 1 83.75 77 ALA B O 1
ATOM 1915 N N . ILE B 1 78 ? 6.402 -19.406 -17.078 1 86.5 78 ILE B N 1
ATOM 1916 C CA . ILE B 1 78 ? 5.348 -18.406 -16.938 1 86.5 78 ILE B CA 1
ATOM 1917 C C . ILE B 1 78 ? 4.301 -18.891 -15.938 1 86.5 78 ILE B C 1
ATOM 1919 O O . ILE B 1 78 ? 3.82 -20.031 -16.031 1 86.5 78 ILE B O 1
ATOM 1923 N N . TYR B 1 79 ? 4.039 -18.109 -15.047 1 91.75 79 TYR B N 1
ATOM 1924 C CA . TYR B 1 79 ? 3.072 -18.438 -14.008 1 91.75 79 TYR B CA 1
ATOM 1925 C C . TYR B 1 79 ? 1.774 -17.672 -14.203 1 91.75 79 TYR B C 1
ATOM 1927 O O . TYR B 1 79 ? 1.795 -16.5 -14.609 1 91.75 79 TYR B O 1
ATOM 1935 N N . LEU B 1 80 ? 0.761 -18.375 -13.836 1 92.19 80 LEU B N 1
ATOM 1936 C CA . LEU B 1 80 ? -0.552 -17.75 -13.938 1 92.19 80 LEU B CA 1
ATOM 1937 C C . LEU B 1 80 ? -1.321 -17.891 -12.625 1 92.19 80 LEU B C 1
ATOM 1939 O O . LEU B 1 80 ? -1.554 -19 -12.156 1 92.19 80 LEU B O 1
ATOM 1943 N N . PRO B 1 81 ? -1.853 -16.812 -12.023 1 94.31 81 PRO B N 1
ATOM 1944 C CA . PRO B 1 81 ? -1.624 -15.43 -12.461 1 94.31 81 PRO B CA 1
ATOM 1945 C C . PRO B 1 81 ? -0.199 -14.953 -12.188 1 94.31 81 PRO B C 1
ATOM 1947 O O . PRO B 1 81 ? 0.588 -15.672 -11.57 1 94.31 81 PRO B O 1
ATOM 1950 N N . SER B 1 82 ? 0.118 -13.758 -12.766 1 92.06 82 SER B N 1
ATOM 1951 C CA . SER B 1 82 ? 1.482 -13.258 -12.625 1 92.06 82 SER B CA 1
ATOM 1952 C C . SER B 1 82 ? 1.683 -12.555 -11.289 1 92.06 82 SER B C 1
ATOM 1954 O O . SER B 1 82 ? 2.799 -12.156 -10.953 1 92.06 82 SER B O 1
ATOM 1956 N N . ALA B 1 83 ? 0.65 -12.398 -10.547 1 96.38 83 ALA B N 1
ATOM 1957 C CA . ALA B 1 83 ? 0.727 -11.75 -9.242 1 96.38 83 ALA B CA 1
ATOM 1958 C C . ALA B 1 83 ? -0.335 -12.297 -8.297 1 96.38 83 ALA B C 1
ATOM 1960 O O . ALA B 1 83 ? -1.199 -13.078 -8.703 1 96.38 83 ALA B O 1
ATOM 1961 N N . LEU B 1 84 ? -0.182 -11.977 -7.078 1 97.19 84 LEU B N 1
ATOM 1962 C CA . LEU B 1 84 ? -1.129 -12.336 -6.027 1 97.19 84 LEU B CA 1
ATOM 1963 C C . LEU B 1 84 ? -1.328 -11.18 -5.055 1 97.19 84 LEU B C 1
ATOM 1965 O O . LEU B 1 84 ? -0.675 -10.141 -5.18 1 97.19 84 LEU B O 1
ATOM 1969 N N . VAL B 1 85 ? -2.332 -11.367 -4.164 1 97.75 85 VAL B N 1
ATOM 1970 C CA . VAL B 1 85 ? -2.643 -10.305 -3.215 1 97.75 85 VAL B CA 1
ATOM 1971 C C . VAL B 1 85 ? -2.516 -10.836 -1.789 1 97.75 85 VAL B C 1
ATOM 1973 O O . VAL B 1 85 ? -3.047 -11.898 -1.465 1 97.75 85 VAL B O 1
ATOM 1976 N N . ILE B 1 86 ? -1.813 -10.078 -0.992 1 97.56 86 ILE B N 1
ATOM 1977 C CA . ILE B 1 86 ? -1.718 -10.367 0.436 1 97.56 86 ILE B CA 1
ATOM 1978 C C . ILE B 1 86 ? -2.105 -9.125 1.238 1 97.56 86 ILE B C 1
ATOM 1980 O O . ILE B 1 86 ? -2.24 -8.031 0.68 1 97.56 86 ILE B O 1
ATOM 1984 N N . HIS B 1 87 ? -2.277 -9.375 2.52 1 98.44 87 HIS B N 1
ATOM 1985 C CA . HIS B 1 87 ? -2.592 -8.258 3.398 1 98.44 87 HIS B CA 1
ATOM 1986 C C . HIS B 1 87 ? -1.422 -7.934 4.32 1 98.44 87 HIS B C 1
ATOM 1988 O O . HIS B 1 87 ? -0.775 -8.836 4.852 1 98.44 87 HIS B O 1
ATOM 1994 N N . ARG B 1 88 ? -1.152 -6.625 4.48 1 98.31 88 ARG B N 1
ATOM 1995 C CA . ARG B 1 88 ? 0.021 -6.207 5.242 1 98.31 88 ARG B CA 1
ATOM 1996 C C . ARG B 1 88 ? -0.312 -5.035 6.16 1 98.31 88 ARG B C 1
ATOM 1998 O O . ARG B 1 88 ? -1.272 -4.301 5.914 1 98.31 88 ARG B O 1
ATOM 2005 N N . CYS B 1 89 ? 0.444 -4.961 7.16 1 98.25 89 CYS B N 1
ATOM 2006 C CA . CYS B 1 89 ? 0.515 -3.799 8.039 1 98.25 89 CYS B CA 1
ATOM 2007 C C . CYS B 1 89 ? 1.875 -3.119 7.938 1 98.25 89 CYS B C 1
ATOM 2009 O O . CYS B 1 89 ? 2.908 -3.746 8.18 1 98.25 89 CYS B O 1
ATOM 2011 N N . ASP B 1 90 ? 1.879 -1.85 7.57 1 95.75 90 ASP B N 1
ATOM 2012 C CA . ASP B 1 90 ? 3.129 -1.096 7.547 1 95.75 90 ASP B CA 1
ATOM 2013 C C . ASP B 1 90 ? 2.865 0.406 7.633 1 95.75 90 ASP B C 1
ATOM 2015 O O . ASP B 1 90 ? 1.75 0.83 7.945 1 95.75 90 ASP B O 1
ATOM 2019 N N . GLN B 1 91 ? 3.811 1.168 7.422 1 92.88 91 GLN B N 1
ATOM 2020 C CA . GLN B 1 91 ? 3.715 2.609 7.621 1 92.88 91 GLN B CA 1
ATOM 2021 C C . GLN B 1 91 ? 2.783 3.246 6.59 1 92.88 91 GLN B C 1
ATOM 2023 O O . GLN B 1 91 ? 2.207 4.309 6.84 1 92.88 91 GLN B O 1
ATOM 2028 N N . SER B 1 92 ? 2.58 2.598 5.523 1 95.5 92 SER B N 1
ATOM 2029 C CA . SER B 1 92 ? 1.719 3.152 4.484 1 95.5 92 SER B CA 1
ATOM 2030 C C . SER B 1 92 ? 0.288 2.646 4.625 1 95.5 92 SER B C 1
ATOM 2032 O O . SER B 1 92 ? -0.582 3 3.826 1 95.5 92 SER B O 1
ATOM 2034 N N . THR B 1 93 ? 0.044 1.746 5.637 1 96.69 93 THR B N 1
ATOM 2035 C CA . THR B 1 93 ? -1.268 1.117 5.746 1 96.69 93 THR B CA 1
ATOM 2036 C C . THR B 1 93 ? -2.07 1.733 6.887 1 96.69 93 THR B C 1
ATOM 2038 O O . THR B 1 93 ? -3.283 1.53 6.98 1 96.69 93 THR B O 1
ATOM 2041 N N . GLY B 1 94 ? -1.402 2.426 7.781 1 96.12 94 GLY B N 1
ATOM 2042 C CA . GLY B 1 94 ? -2.09 3.029 8.914 1 96.12 94 GLY B CA 1
ATOM 2043 C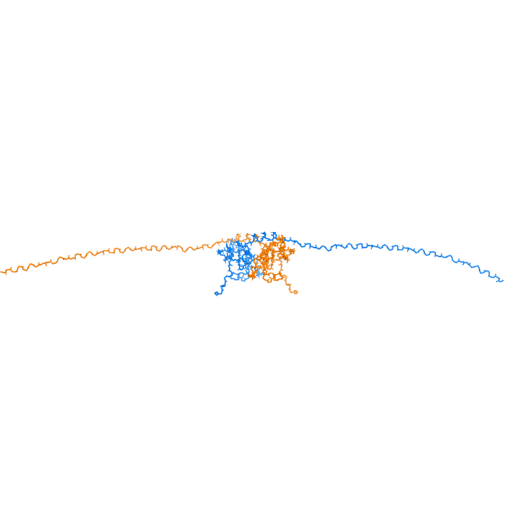 C . GLY B 1 94 ? -1.24 4.039 9.656 1 96.12 94 GLY B C 1
ATOM 2044 O O . GLY B 1 94 ? -0.019 4.074 9.492 1 96.12 94 GLY B O 1
ATOM 2045 N N . CYS B 1 95 ? -1.932 4.816 10.383 1 94.94 95 CYS B N 1
ATOM 2046 C CA . CYS B 1 95 ? -1.271 5.844 11.18 1 94.94 95 CYS B CA 1
ATOM 2047 C C . CYS B 1 95 ? -1.579 5.668 12.664 1 94.94 95 CYS B C 1
ATOM 2049 O O . CYS B 1 95 ? -2.629 5.133 13.023 1 94.94 95 CYS B O 1
ATOM 2051 N N . CYS B 1 96 ? -0.652 6.133 13.453 1 93.31 96 CYS B N 1
ATOM 2052 C CA . CYS B 1 96 ? -0.818 6.078 14.898 1 93.31 96 CYS B CA 1
ATOM 2053 C C . CYS B 1 96 ? -0.979 7.477 15.484 1 93.31 96 CYS B C 1
ATOM 2055 O O . CYS B 1 96 ? -0.343 8.43 15.023 1 93.31 96 CYS B O 1
ATOM 2057 N N . ARG B 1 97 ? -1.731 7.617 16.516 1 88 97 ARG B N 1
ATOM 2058 C CA . ARG B 1 97 ? -2.016 8.906 17.141 1 88 97 ARG B CA 1
ATOM 2059 C C . ARG B 1 97 ? -0.882 9.328 18.062 1 88 97 ARG B C 1
ATOM 2061 O O . ARG B 1 97 ? -0.592 10.516 18.203 1 88 97 ARG B O 1
ATOM 2068 N N . THR B 1 98 ? -0.34 8.32 18.672 1 86.12 98 THR B N 1
ATOM 2069 C CA . THR B 1 98 ? 0.715 8.586 19.641 1 86.12 98 THR B CA 1
ATOM 2070 C C . THR B 1 98 ? 2.072 8.688 18.953 1 86.12 98 THR B C 1
ATOM 2072 O O . THR B 1 98 ? 2.492 7.754 18.266 1 86.12 98 THR B O 1
ATOM 2075 N N . PRO B 1 99 ? 2.719 9.805 19.125 1 81.5 99 PRO B N 1
ATOM 2076 C CA . PRO B 1 99 ? 4.055 9.914 18.531 1 81.5 99 PRO B CA 1
ATOM 2077 C C . PRO B 1 99 ? 4.988 8.797 18.984 1 81.5 99 PRO B C 1
ATOM 2079 O O . PRO B 1 99 ? 4.941 8.367 20.141 1 81.5 99 PRO B O 1
ATOM 2082 N N . GLY B 1 100 ? 5.824 8.328 18.078 1 84.25 100 GLY B N 1
ATOM 2083 C CA . GLY B 1 100 ? 6.797 7.297 18.406 1 84.25 100 GLY B CA 1
ATOM 2084 C C . GLY B 1 100 ? 6.285 5.891 18.156 1 84.25 100 GLY B C 1
ATOM 2085 O O . GLY B 1 100 ? 7.039 4.922 18.25 1 84.25 100 GLY B O 1
ATOM 2086 N N . GLN B 1 101 ? 5.07 5.777 17.938 1 90.69 101 GLN B N 1
ATOM 2087 C CA . GLN B 1 101 ? 4.516 4.469 17.594 1 90.69 101 GLN B CA 1
ATOM 2088 C C . GLN B 1 101 ? 4.539 4.234 16.094 1 90.69 101 GLN B C 1
ATOM 2090 O O . GLN B 1 101 ? 4.535 5.188 15.305 1 90.69 101 GLN B O 1
ATOM 2095 N N . VAL B 1 102 ? 4.586 2.984 15.742 1 93.62 102 VAL B N 1
ATOM 2096 C CA . VAL B 1 102 ? 4.551 2.607 14.336 1 93.62 102 VAL B CA 1
ATOM 2097 C C . VAL B 1 102 ? 3.512 1.507 14.117 1 93.62 102 VAL B C 1
ATOM 2099 O O . VAL B 1 102 ? 3.26 0.7 15.016 1 93.62 102 VAL B O 1
ATOM 2102 N N . CYS B 1 103 ? 2.943 1.499 12.984 1 96.19 103 CYS B N 1
ATOM 2103 C CA . CYS B 1 103 ? 1.943 0.499 12.625 1 96.19 103 CYS B CA 1
ATOM 2104 C C . CYS B 1 103 ? 2.602 -0.827 12.266 1 96.19 103 CYS B C 1
ATOM 2106 O O . CYS B 1 103 ? 3.396 -0.896 11.328 1 96.19 103 CYS B O 1
ATOM 2108 N N . LYS B 1 104 ? 2.256 -1.842 12.961 1 97.38 104 LYS B N 1
ATOM 2109 C CA . LYS B 1 104 ? 2.871 -3.148 12.758 1 97.38 104 LYS B CA 1
ATOM 2110 C C . LYS B 1 104 ? 1.847 -4.27 12.898 1 97.38 104 LYS B C 1
ATOM 2112 O O . LYS B 1 104 ? 0.804 -4.086 13.531 1 97.38 104 LYS B O 1
ATOM 2117 N N . SER B 1 105 ? 2.18 -5.41 12.242 1 97.44 105 SER B N 1
ATOM 2118 C CA . SER B 1 105 ? 1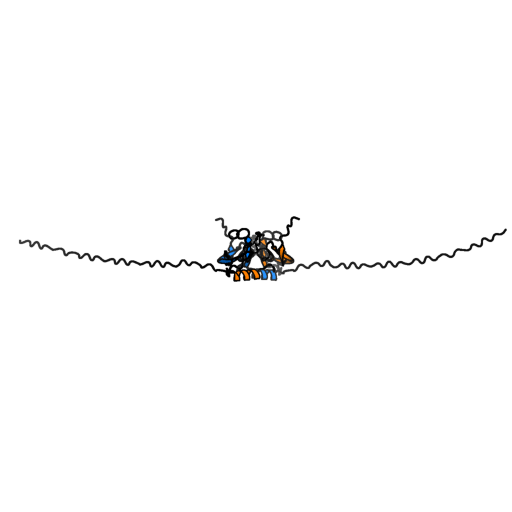.327 -6.586 12.391 1 97.44 105 SER B CA 1
ATOM 2119 C C . SER B 1 105 ? 1.505 -7.227 13.766 1 97.44 105 SER B C 1
ATOM 2121 O O . SER B 1 105 ? 2.629 -7.355 14.25 1 97.44 105 SER B O 1
ATOM 2123 N N . VAL B 1 106 ? 0.424 -7.59 14.375 1 97.5 106 VAL B N 1
ATOM 2124 C CA . VAL B 1 106 ? 0.501 -8.281 15.656 1 97.5 106 VAL B CA 1
ATOM 2125 C C . VAL B 1 106 ? -0.065 -9.695 15.516 1 97.5 106 VAL B C 1
ATOM 2127 O O . VAL B 1 106 ? 0.113 -10.531 16.406 1 97.5 106 VAL B O 1
ATOM 2130 N N . GLU B 1 107 ? -0.707 -10 14.453 1 97.38 107 GLU B N 1
ATOM 2131 C CA . GLU B 1 107 ? -1.208 -11.328 14.109 1 97.38 107 GLU B CA 1
ATOM 2132 C C . GLU B 1 107 ? -1.098 -11.594 12.609 1 97.38 107 GLU B C 1
ATOM 2134 O O . GLU B 1 107 ? -1.235 -10.68 11.805 1 97.38 107 GLU B O 1
ATOM 2139 N N . SER B 1 108 ? -0.85 -12.797 12.266 1 97.75 108 SER B N 1
ATOM 2140 C CA . SER B 1 108 ? -0.746 -13.188 10.867 1 97.75 108 SER B CA 1
ATOM 2141 C C . SER B 1 108 ? -1.126 -14.656 10.672 1 97.75 108 SER B C 1
ATOM 2143 O O . SER B 1 108 ? -1.176 -15.422 11.641 1 97.75 108 SER B O 1
ATOM 2145 N N . GLU B 1 109 ? -1.447 -15 9.516 1 97.38 109 GLU B N 1
ATOM 2146 C CA . GLU B 1 109 ? -1.748 -16.375 9.109 1 97.38 109 GLU B CA 1
ATOM 2147 C C . GLU B 1 109 ? -1.046 -16.719 7.797 1 97.38 109 GLU B C 1
ATOM 2149 O O . GLU B 1 109 ? -0.914 -15.883 6.91 1 97.38 109 GLU B O 1
ATOM 2154 N N . GLU B 1 110 ? -0.645 -17.953 7.734 1 97.25 110 GLU B N 1
ATOM 2155 C CA . GLU B 1 110 ? -0.015 -18.422 6.504 1 97.25 110 GLU B CA 1
ATOM 2156 C C . GLU B 1 110 ? -1.051 -18.969 5.527 1 97.25 110 GLU B C 1
ATOM 2158 O O . GLU B 1 110 ? -2.006 -19.625 5.941 1 97.25 110 GLU B O 1
ATOM 2163 N N . GLU B 1 111 ? -0.856 -18.781 4.371 1 97.44 111 GLU B N 1
ATOM 2164 C CA . GLU B 1 111 ? -1.695 -19.312 3.305 1 97.44 111 GLU B CA 1
ATOM 2165 C C . GLU B 1 111 ? -0.848 -19.922 2.191 1 97.44 111 GLU B C 1
ATOM 2167 O O . GLU B 1 111 ? 0.24 -19.422 1.889 1 97.44 111 GLU B O 1
ATOM 2172 N N . ASP B 1 112 ? -1.436 -21.031 1.638 1 97.88 112 ASP B N 1
ATOM 2173 C CA . ASP B 1 112 ? -0.865 -21.641 0.44 1 97.88 112 ASP B CA 1
ATOM 2174 C C . ASP B 1 112 ? -1.645 -21.234 -0.808 1 97.88 112 ASP B C 1
ATOM 2176 O O . ASP B 1 112 ? -2.805 -21.609 -0.973 1 97.88 112 ASP B O 1
ATOM 2180 N N . ILE B 1 113 ? -0.982 -20.641 -1.663 1 98.31 113 ILE B N 1
ATOM 2181 C CA . ILE B 1 113 ? -1.639 -20.062 -2.836 1 98.31 113 ILE B CA 1
ATOM 2182 C C . ILE B 1 113 ? -1.23 -20.844 -4.082 1 98.31 113 ILE B C 1
ATOM 2184 O O . ILE B 1 113 ? -0.04 -21.016 -4.359 1 98.31 113 ILE B O 1
ATOM 2188 N N . GLN B 1 114 ? -2.199 -21.266 -4.832 1 97.69 114 GLN B N 1
ATOM 2189 C CA . GLN B 1 114 ? -1.932 -22.094 -6 1 97.69 114 GLN B CA 1
ATOM 2190 C C . GLN B 1 114 ? -1.794 -21.25 -7.262 1 97.69 114 GLN B C 1
ATOM 2192 O O . GLN B 1 114 ? -2.578 -20.328 -7.484 1 97.69 114 GLN B O 1
ATOM 2197 N N . PHE B 1 115 ? -0.844 -21.609 -8.055 1 96.81 115 PHE B N 1
ATOM 2198 C CA . PHE B 1 115 ? -0.606 -21.062 -9.383 1 96.81 115 PHE B CA 1
ATOM 2199 C C . PHE B 1 115 ? -0.588 -22.156 -10.438 1 96.81 115 PHE B C 1
ATOM 2201 O O . PHE B 1 115 ? -0.37 -23.328 -10.117 1 96.81 115 PHE B O 1
ATOM 2208 N N . ALA B 1 116 ? -0.855 -21.781 -11.68 1 95.25 116 ALA B N 1
ATOM 2209 C CA . ALA B 1 116 ? -0.606 -22.656 -12.82 1 95.25 116 ALA B CA 1
ATOM 2210 C C . ALA B 1 116 ? 0.724 -22.328 -13.484 1 95.25 116 ALA B C 1
ATOM 2212 O O . ALA B 1 116 ? 1.141 -21.156 -13.508 1 95.25 116 ALA B O 1
ATOM 2213 N N . ILE B 1 117 ? 1.406 -23.312 -13.977 1 91.38 117 ILE B N 1
ATOM 2214 C CA . ILE B 1 117 ? 2.648 -23.141 -14.719 1 91.38 117 ILE B CA 1
ATOM 2215 C C . ILE B 1 117 ? 2.402 -23.375 -16.203 1 91.38 117 ILE B C 1
ATOM 2217 O O . ILE B 1 117 ? 1.883 -24.422 -16.594 1 91.38 117 ILE B O 1
ATOM 2221 N N . ARG B 1 118 ? 2.613 -22.344 -16.938 1 82.62 118 ARG B N 1
ATOM 2222 C CA . ARG B 1 118 ? 2.453 -22.5 -18.375 1 82.62 118 ARG B CA 1
ATOM 2223 C C . ARG B 1 118 ? 3.795 -22.766 -19.047 1 82.62 118 ARG B C 1
ATOM 2225 O O . ARG B 1 118 ? 4.797 -22.125 -18.734 1 82.62 118 ARG B O 1
ATOM 2232 N N . ALA B 1 119 ? 3.908 -23.969 -19.516 1 67.31 119 ALA B N 1
ATOM 2233 C CA . ALA B 1 119 ? 5.129 -24.328 -20.234 1 67.31 119 ALA B CA 1
ATOM 2234 C C . ALA B 1 119 ? 5.367 -23.391 -21.406 1 67.31 119 ALA B C 1
ATOM 2236 O O . ALA B 1 119 ? 4.418 -22.922 -22.031 1 67.31 119 ALA B O 1
ATOM 2237 N N . ASN B 1 120 ? 6.52 -22.594 -21.359 1 60.41 120 ASN B N 1
ATOM 2238 C CA . ASN B 1 120 ? 6.91 -21.875 -22.562 1 60.41 120 ASN B CA 1
ATOM 2239 C C . ASN B 1 120 ? 7.062 -22.828 -23.75 1 60.41 120 ASN B C 1
ATOM 2241 O O . ASN B 1 120 ? 7.918 -23.703 -23.734 1 60.41 120 ASN B O 1
ATOM 2245 N N . PHE B 1 121 ? 5.98 -23.281 -24.266 1 52.09 121 PHE B N 1
ATOM 2246 C CA . PHE B 1 121 ? 6.195 -24.125 -25.422 1 52.09 121 PHE B CA 1
ATOM 2247 C C . PHE B 1 121 ? 6.938 -23.375 -26.516 1 52.09 121 PHE B C 1
ATOM 2249 O O . PHE B 1 121 ? 6.332 -22.578 -27.25 1 52.09 121 PHE B O 1
ATOM 2256 N N . ILE B 1 122 ? 8.039 -22.688 -26.266 1 50.94 122 ILE B N 1
ATOM 2257 C CA . ILE B 1 122 ? 8.766 -22.312 -27.469 1 50.94 122 ILE B CA 1
ATOM 2258 C C . ILE B 1 122 ? 9.102 -23.547 -28.297 1 50.94 122 ILE B C 1
ATOM 2260 O O . ILE B 1 122 ? 9.914 -24.375 -27.875 1 50.94 122 ILE B O 1
ATOM 2264 N N . ASP B 1 123 ? 8.148 -24.281 -28.828 1 46 123 ASP B N 1
ATOM 2265 C CA . ASP B 1 123 ? 8.492 -25.328 -29.781 1 46 123 ASP B CA 1
ATOM 2266 C C . ASP B 1 123 ? 9.43 -24.781 -30.875 1 46 123 ASP B C 1
ATOM 2268 O O . ASP B 1 123 ? 9.008 -24.016 -31.734 1 46 123 ASP B O 1
ATOM 2272 N N . ASN B 1 124 ? 10.625 -24.438 -30.562 1 45.34 124 ASN B N 1
ATOM 2273 C CA . ASN B 1 124 ? 11.578 -24.219 -31.641 1 45.34 124 ASN B CA 1
ATOM 2274 C C . ASN B 1 124 ? 11.609 -25.406 -32.625 1 45.34 124 ASN B C 1
ATOM 2276 O O . ASN B 1 124 ? 12.57 -25.578 -33.375 1 45.34 124 ASN B O 1
ATOM 2280 N N . SER B 1 125 ? 11.07 -26.578 -32.312 1 45.78 125 SER B N 1
ATOM 2281 C CA . SER B 1 125 ? 11.312 -27.625 -33.312 1 45.78 125 SER B CA 1
ATOM 2282 C C . SER B 1 125 ? 10.547 -27.328 -34.594 1 45.78 125 SER B C 1
ATOM 2284 O O . SER B 1 125 ? 9.32 -27.25 -34.594 1 45.78 125 SER B O 1
ATOM 2286 N N . GLY B 1 126 ? 11.031 -26.531 -35.5 1 46.69 126 GLY B N 1
ATOM 2287 C CA . GLY B 1 126 ? 10.672 -26.328 -36.906 1 46.69 126 GLY B CA 1
ATOM 2288 C C . GLY B 1 126 ? 10.062 -27.547 -37.562 1 46.69 126 GLY B C 1
ATOM 2289 O O . GLY B 1 126 ? 9.633 -27.5 -38.719 1 46.69 126 GLY B O 1
ATOM 2290 N N . ARG B 1 127 ? 10.664 -28.734 -37.406 1 46.59 127 ARG B N 1
ATOM 2291 C CA . ARG B 1 127 ? 10.32 -29.781 -38.375 1 46.59 127 ARG B CA 1
ATOM 2292 C C . ARG B 1 127 ? 8.992 -30.438 -38.031 1 46.59 127 ARG B C 1
ATOM 2294 O O . ARG B 1 127 ? 8.914 -31.234 -37.094 1 46.59 127 ARG B O 1
ATOM 2301 N N . ALA B 1 128 ? 7.863 -29.672 -38.25 1 47.19 128 ALA B N 1
ATOM 2302 C CA . ALA B 1 128 ? 6.551 -30.312 -38.281 1 47.19 128 ALA B CA 1
ATOM 2303 C C . ALA B 1 128 ? 6.562 -31.547 -39.188 1 47.19 128 ALA B C 1
ATOM 2305 O O . ALA B 1 128 ? 6.637 -31.422 -40.406 1 47.19 128 ALA B O 1
ATOM 2306 N N . ASP B 1 129 ? 7.266 -32.562 -38.969 1 43.66 129 ASP B N 1
ATOM 2307 C CA . ASP B 1 129 ? 6.934 -33.719 -39.812 1 43.66 129 ASP B CA 1
ATOM 2308 C C . ASP B 1 129 ? 5.441 -34.031 -39.75 1 43.66 129 ASP B C 1
ATOM 2310 O O . ASP B 1 129 ? 4.895 -34.25 -38.688 1 43.66 129 ASP B O 1
ATOM 2314 N N . PRO B 1 130 ? 4.633 -33.656 -40.75 1 45 130 PRO B N 1
ATOM 2315 C CA . PRO B 1 130 ? 3.207 -33.969 -40.875 1 45 130 PRO B CA 1
ATOM 2316 C C . PRO B 1 130 ? 2.891 -35.406 -40.531 1 45 130 PRO B C 1
ATOM 2318 O O . PRO B 1 130 ? 1.721 -35.812 -40.5 1 45 130 PRO B O 1
ATOM 2321 N N . SER B 1 131 ? 3.871 -36.219 -40.781 1 45.62 131 SER B N 1
ATOM 2322 C CA . SER B 1 131 ? 3.471 -37.625 -40.844 1 45.62 131 SER B CA 1
ATOM 2323 C C . SER B 1 131 ? 3.113 -38.188 -39.469 1 45.62 131 SER B C 1
ATOM 2325 O O . SER B 1 131 ? 2.863 -39.375 -39.312 1 45.62 131 SER B O 1
ATOM 2327 N N . ALA B 1 132 ? 3.561 -37.562 -38.406 1 42.06 132 ALA B N 1
ATOM 2328 C CA . ALA B 1 132 ? 3.131 -38.281 -37.219 1 42.06 132 ALA B CA 1
ATOM 2329 C C . ALA B 1 132 ? 1.611 -38.406 -37.156 1 42.06 132 ALA B C 1
ATOM 2331 O O . ALA B 1 132 ? 0.899 -37.375 -37.156 1 42.06 132 ALA B O 1
ATOM 2332 N N . THR B 1 133 ? 1.071 -39.5 -37.75 1 41.34 133 THR B N 1
ATOM 2333 C CA . THR B 1 133 ? -0.251 -40.125 -37.781 1 41.34 133 THR B CA 1
ATOM 2334 C C . THR B 1 133 ? -1.064 -39.719 -36.562 1 41.34 133 THR B C 1
ATOM 2336 O O . THR B 1 133 ? -0.5 -39.375 -35.531 1 41.34 133 THR B O 1
ATOM 2339 N N . LYS B 1 134 ? -2.424 -39.969 -36.719 1 44.44 134 LYS B N 1
ATOM 2340 C CA . LYS B 1 134 ? -3.621 -39.938 -35.875 1 44.44 134 LYS B CA 1
ATOM 2341 C C . LYS B 1 134 ? -3.359 -40.594 -34.531 1 44.44 134 LYS B C 1
ATOM 2343 O O . LYS B 1 134 ? -3.727 -41.75 -34.281 1 44.44 134 LYS B O 1
ATOM 2348 N N . ALA B 1 135 ? -2.145 -40.844 -34.125 1 43.34 135 ALA B N 1
ATOM 2349 C CA . ALA B 1 135 ? -2.279 -41.5 -32.812 1 43.34 135 ALA B CA 1
ATOM 2350 C C . ALA B 1 135 ? -3.344 -40.812 -31.969 1 43.34 135 ALA B C 1
ATOM 2352 O O . ALA B 1 135 ? -3.666 -39.656 -32.188 1 43.34 135 ALA B O 1
ATOM 2353 N N . ASN B 1 136 ? -4.031 -41.688 -30.969 1 42.66 136 ASN B N 1
ATOM 2354 C CA . ASN B 1 136 ? -5.09 -41.469 -30 1 42.66 136 ASN B CA 1
ATOM 2355 C C . ASN B 1 136 ? -4.891 -40.125 -29.281 1 42.66 136 ASN B C 1
ATOM 2357 O O . ASN B 1 136 ? -3.889 -39.938 -28.578 1 42.66 136 ASN B O 1
ATOM 2361 N N . ASN B 1 137 ? -5.258 -38.969 -29.844 1 43.09 137 ASN B N 1
ATOM 2362 C CA . ASN B 1 137 ? -5.578 -37.781 -29.078 1 43.09 137 ASN B CA 1
ATOM 2363 C C . ASN B 1 137 ? -6.012 -38.125 -27.656 1 43.09 137 ASN B C 1
ATOM 2365 O O . ASN B 1 137 ? -7.207 -38.156 -27.359 1 43.09 137 ASN B O 1
ATOM 2369 N N . ARG B 1 138 ? -5.562 -39.312 -27.188 1 42.47 138 ARG B N 1
ATOM 2370 C CA . ARG B 1 138 ? -5.906 -39.469 -25.781 1 42.47 138 ARG B CA 1
ATOM 2371 C C . ARG B 1 138 ? -5.848 -38.156 -25.031 1 42.47 138 ARG B C 1
ATOM 2373 O O . ARG B 1 138 ? -4.98 -37.312 -25.297 1 42.47 138 ARG B O 1
ATOM 2380 N N . ASN B 1 139 ? -7.023 -37.656 -24.594 1 44.12 139 ASN B N 1
ATOM 2381 C CA . ASN B 1 139 ? -7.285 -36.625 -23.594 1 44.12 139 ASN B CA 1
ATOM 2382 C C . ASN B 1 139 ? -6.117 -36.469 -22.609 1 44.12 139 ASN B C 1
ATOM 2384 O O . ASN B 1 139 ? -6.172 -37 -21.5 1 44.12 139 ASN B O 1
ATOM 2388 N N . LYS B 1 140 ? -4.922 -36.781 -22.969 1 43.94 140 LYS B N 1
ATOM 2389 C CA . LYS B 1 140 ? -3.922 -36.406 -21.984 1 43.94 140 LYS B CA 1
ATOM 2390 C C . LYS B 1 140 ? -4.246 -35.031 -21.391 1 43.94 140 LYS B C 1
ATOM 2392 O O . LYS B 1 140 ? -4.074 -34 -22.062 1 43.94 140 LYS B O 1
ATOM 2397 N N . THR B 1 141 ? -5.32 -34.875 -20.781 1 47.97 141 THR B N 1
ATOM 2398 C CA . THR B 1 141 ? -5.523 -33.75 -19.875 1 47.97 141 THR B CA 1
ATOM 2399 C C . THR B 1 141 ? -4.195 -33.25 -19.297 1 47.97 141 THR B C 1
ATOM 2401 O O . THR B 1 141 ? -3.613 -33.906 -18.422 1 47.97 141 THR B O 1
ATOM 2404 N N . LYS B 1 142 ? -3.258 -32.906 -20.172 1 53.31 142 LYS B N 1
ATOM 2405 C CA . LYS B 1 142 ? -2.029 -32.312 -19.688 1 53.31 142 LYS B CA 1
ATOM 2406 C C . LYS B 1 142 ? -2.248 -31.641 -18.312 1 53.31 142 LYS B C 1
ATOM 2408 O O . LYS B 1 142 ? -3.004 -30.672 -18.203 1 53.31 142 LYS B O 1
ATOM 2413 N N . LYS B 1 143 ? -2.227 -32.469 -17.328 1 61.34 143 LYS B N 1
ATOM 2414 C CA . LYS B 1 143 ? -2.316 -31.969 -15.961 1 61.34 143 LYS B CA 1
ATOM 2415 C C . LYS B 1 143 ? -1.571 -30.641 -15.805 1 61.34 143 LYS B C 1
ATOM 2417 O O . LYS B 1 143 ? -0.362 -30.578 -16.031 1 61.34 143 LYS B O 1
ATOM 2422 N N . GLU B 1 144 ? -2.252 -29.547 -15.883 1 75.44 144 GLU B N 1
ATOM 2423 C CA . GLU B 1 144 ? -1.671 -28.234 -15.648 1 75.44 144 GLU B CA 1
ATOM 2424 C C . GLU B 1 144 ? -0.771 -28.234 -14.422 1 75.44 144 GLU B C 1
ATOM 2426 O O . GLU B 1 144 ? -1.205 -28.625 -13.328 1 75.44 144 GLU B O 1
ATOM 2431 N N . LYS B 1 145 ? 0.563 -28.188 -14.711 1 89.69 145 LYS B N 1
ATOM 2432 C CA . LYS B 1 145 ? 1.496 -28.078 -13.586 1 89.69 145 LYS B CA 1
ATOM 2433 C C . LYS B 1 145 ? 1.136 -26.906 -12.672 1 89.69 145 LYS B C 1
ATOM 2435 O O . LYS B 1 145 ? 0.721 -25.859 -13.148 1 89.69 145 LYS B O 1
ATOM 2440 N N . LYS B 1 146 ? 1.067 -27.234 -11.438 1 93.69 146 LYS B N 1
ATOM 2441 C CA . LYS B 1 146 ? 0.697 -26.219 -10.453 1 93.69 146 LYS B CA 1
ATOM 2442 C C . LYS B 1 146 ? 1.869 -25.906 -9.531 1 93.69 146 LYS B C 1
ATOM 2444 O O . LYS B 1 146 ? 2.744 -26.734 -9.312 1 93.69 146 LYS B O 1
ATOM 2449 N N . LEU B 1 147 ? 1.934 -24.719 -9.156 1 95.06 147 LEU B N 1
ATOM 2450 C CA . LEU B 1 147 ? 2.875 -24.234 -8.148 1 95.06 147 LEU B CA 1
ATOM 2451 C C . LEU B 1 147 ? 2.141 -23.766 -6.898 1 95.06 147 LEU B C 1
ATOM 2453 O O . LEU B 1 147 ? 1.114 -23.094 -6.992 1 95.06 147 LEU B O 1
ATOM 2457 N N . MET B 1 148 ? 2.695 -24.172 -5.73 1 96.06 148 MET B N 1
ATOM 2458 C CA . MET B 1 148 ? 2.176 -23.688 -4.457 1 96.06 148 MET B CA 1
ATOM 2459 C C . MET B 1 148 ? 3.119 -22.656 -3.844 1 96.06 148 MET B C 1
ATOM 2461 O O . MET B 1 148 ? 4.316 -22.922 -3.697 1 96.06 148 MET B O 1
ATOM 2465 N N . VAL B 1 149 ? 2.584 -21.516 -3.529 1 97.31 149 VAL B N 1
ATOM 2466 C CA . VAL B 1 149 ? 3.35 -20.453 -2.871 1 97.31 149 VAL B CA 1
ATOM 2467 C C . VAL B 1 149 ? 2.809 -20.234 -1.462 1 97.31 149 VAL B C 1
ATOM 2469 O O . VAL B 1 149 ? 1.609 -20 -1.279 1 97.31 149 VAL B O 1
ATOM 2472 N N . THR B 1 150 ? 3.662 -20.266 -0.495 1 97 150 THR B N 1
ATOM 2473 C CA . THR B 1 150 ? 3.27 -20.016 0.889 1 97 150 THR B CA 1
ATOM 2474 C C . THR B 1 150 ? 3.654 -18.609 1.322 1 97 150 THR B C 1
ATOM 2476 O O . THR B 1 150 ? 4.832 -18.25 1.288 1 97 150 THR B O 1
ATOM 2479 N N . LEU B 1 151 ? 2.66 -17.875 1.714 1 97 151 LEU B N 1
ATOM 2480 C CA . LEU B 1 151 ? 2.912 -16.531 2.201 1 97 151 LEU B CA 1
ATOM 2481 C C . LEU B 1 151 ? 2.123 -16.25 3.475 1 97 151 LEU B C 1
ATOM 2483 O O . LEU B 1 151 ? 1.155 -16.953 3.775 1 97 151 LEU B O 1
ATOM 2487 N N . ARG B 1 152 ? 2.562 -15.289 4.137 1 97 152 ARG B N 1
ATOM 2488 C CA . ARG B 1 152 ? 1.892 -14.859 5.363 1 97 152 ARG B CA 1
ATOM 2489 C C . ARG B 1 152 ? 1.01 -13.641 5.113 1 97 152 ARG B C 1
ATOM 2491 O O . ARG B 1 152 ? 1.461 -12.656 4.531 1 97 152 ARG B O 1
ATOM 2498 N N . ASN B 1 153 ? -0.229 -13.734 5.562 1 97.88 153 ASN B N 1
ATOM 2499 C CA . ASN B 1 153 ? -1.151 -12.602 5.594 1 97.88 153 ASN B CA 1
ATOM 2500 C C . ASN B 1 153 ? -1.293 -12.031 7 1 97.88 153 ASN B C 1
ATOM 2502 O O . ASN B 1 153 ? -1.575 -12.766 7.949 1 97.88 153 ASN B O 1
ATOM 2506 N N . HIS B 1 154 ? -1.028 -10.734 7.082 1 98.44 154 HIS B N 1
ATOM 2507 C CA . HIS B 1 154 ? -1.339 -10.102 8.359 1 98.44 154 HIS B CA 1
ATOM 2508 C C . HIS B 1 154 ? -2.844 -10.07 8.609 1 98.44 154 HIS B C 1
ATOM 2510 O O . HIS B 1 154 ? -3.623 -9.828 7.684 1 98.44 154 HIS B O 1
ATOM 2516 N N . THR B 1 155 ? -3.275 -10.312 9.844 1 98.12 155 THR B N 1
ATOM 2517 C CA . THR B 1 155 ? -4.707 -10.367 10.117 1 98.12 155 THR B CA 1
ATOM 2518 C C . THR B 1 155 ? -5.105 -9.312 11.141 1 98.12 155 THR B C 1
ATOM 2520 O O . THR B 1 155 ? -6.289 -9 11.289 1 98.12 155 THR B O 1
ATOM 2523 N N . ARG B 1 156 ? -4.09 -8.75 11.812 1 98 156 ARG B N 1
ATOM 2524 C CA . ARG B 1 156 ? -4.355 -7.668 12.75 1 98 156 ARG B CA 1
ATOM 2525 C C . ARG B 1 156 ? -3.145 -6.75 12.883 1 98 156 ARG B C 1
ATOM 2527 O O . ARG B 1 156 ? -2.006 -7.219 12.945 1 98 156 ARG B O 1
ATOM 2534 N N . CYS B 1 157 ? -3.438 -5.559 12.867 1 98.06 157 CYS B N 1
ATOM 2535 C CA . CYS B 1 157 ? -2.406 -4.547 13.062 1 98.06 157 CYS B CA 1
ATOM 2536 C C . CYS B 1 157 ? -2.602 -3.807 14.375 1 98.06 157 CYS B C 1
ATOM 2538 O O . CYS B 1 157 ? -3.705 -3.787 14.922 1 98.06 157 CYS B O 1
ATOM 2540 N N . ASP B 1 158 ? -1.515 -3.24 14.891 1 97.06 158 ASP B N 1
ATOM 2541 C CA . ASP B 1 158 ? -1.582 -2.389 16.078 1 97.06 158 ASP B CA 1
ATOM 2542 C C . ASP B 1 158 ? -0.418 -1.4 16.109 1 97.06 158 ASP B C 1
ATOM 2544 O O . ASP B 1 158 ? 0.581 -1.588 15.406 1 97.06 158 ASP B O 1
ATOM 2548 N N . CYS B 1 159 ? -0.684 -0.301 16.75 1 96.5 159 CYS B N 1
ATOM 2549 C CA . CYS B 1 159 ? 0.39 0.655 17 1 96.5 159 CYS B CA 1
ATOM 2550 C C . CYS B 1 159 ? 1.302 0.176 18.109 1 96.5 159 CYS B C 1
ATOM 2552 O O . CYS B 1 159 ? 0.859 0.015 19.25 1 96.5 159 CYS B O 1
ATOM 2554 N N . VAL B 1 160 ? 2.588 0.007 17.781 1 94.75 160 VAL B N 1
ATOM 2555 C CA . VAL B 1 160 ? 3.551 -0.52 18.734 1 94.75 160 VAL 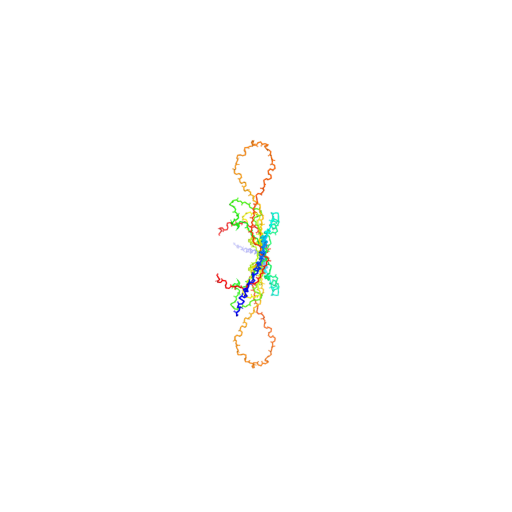B CA 1
ATOM 2556 C C . VAL B 1 160 ? 4.699 0.47 18.906 1 94.75 160 VAL B C 1
ATOM 2558 O O . VAL B 1 160 ? 5.102 1.14 17.953 1 94.75 160 VAL B O 1
ATOM 2561 N N . GLY B 1 161 ? 5.047 0.661 20.188 1 89.12 161 GLY B N 1
ATOM 2562 C CA . GLY B 1 161 ? 6.168 1.548 20.453 1 89.12 161 GLY B CA 1
ATOM 2563 C C . GLY B 1 161 ? 7.469 1.056 19.844 1 89.12 161 GLY B C 1
ATOM 2564 O O . GLY B 1 161 ? 7.676 -0.151 19.703 1 89.12 161 GLY B O 1
ATOM 2565 N N . LYS B 1 162 ? 8.219 1.82 19.141 1 71.81 162 LYS B N 1
ATOM 2566 C CA . LYS B 1 162 ? 9.539 1.437 18.641 1 71.81 162 LYS B CA 1
ATOM 2567 C C . LYS B 1 162 ? 10.398 0.846 19.75 1 71.81 162 LYS B C 1
ATOM 2569 O O . LYS B 1 162 ? 10.633 1.497 20.766 1 71.81 162 LYS B O 1
ATOM 2574 N N . VAL B 1 163 ? 10.18 -0.372 20.172 1 56.72 163 VAL B N 1
ATOM 2575 C CA . VAL B 1 163 ? 11.102 -0.943 21.156 1 56.72 163 VAL B CA 1
ATOM 2576 C C . VAL B 1 163 ? 12.539 -0.666 20.719 1 56.72 163 VAL B C 1
ATOM 2578 O O . VAL B 1 163 ? 12.844 -0.637 19.531 1 56.72 163 VAL B O 1
ATOM 2581 N N . ASP B 1 164 ? 13.477 -0.026 21.5 1 44.88 164 ASP B N 1
ATOM 2582 C CA . ASP B 1 164 ? 14.914 -0.254 21.438 1 44.88 164 ASP B CA 1
ATOM 2583 C C . ASP B 1 164 ? 15.227 -1.724 21.156 1 44.88 164 ASP B C 1
ATOM 2585 O O . ASP B 1 164 ? 15.141 -2.561 22.062 1 44.88 164 ASP B O 1
ATOM 2589 N N . LEU B 1 165 ? 14.789 -2.381 20.281 1 35.66 165 LEU B N 1
ATOM 2590 C CA . LEU B 1 165 ? 15.344 -3.709 20.062 1 35.66 165 LEU B CA 1
ATOM 2591 C C . LEU B 1 165 ? 16.859 -3.656 19.984 1 35.66 165 LEU B C 1
ATOM 2593 O O . LEU B 1 165 ? 17.438 -3.77 18.891 1 35.66 165 LEU B O 1
ATOM 2597 N N . ARG B 1 166 ? 17.594 -2.887 20.641 1 27.64 166 ARG B N 1
ATOM 2598 C CA . ARG B 1 166 ? 18.953 -3.268 21 1 27.64 166 ARG B CA 1
ATOM 2599 C C . ARG B 1 166 ? 18.984 -4.648 21.641 1 27.64 166 ARG B C 1
ATOM 2601 O O . ARG B 1 166 ? 19.984 -5.039 22.25 1 27.64 166 ARG B O 1
ATOM 2608 N N . VAL B 1 167 ? 18.188 -5.656 21.422 1 23.78 167 VAL B N 1
ATOM 2609 C CA . VAL B 1 167 ? 18.797 -6.941 21.719 1 23.78 167 VAL B CA 1
ATOM 2610 C C . VAL B 1 167 ? 19.719 -7.352 20.562 1 23.78 167 VAL B C 1
ATOM 2612 O O . VAL B 1 167 ? 19.359 -7.215 19.391 1 23.78 167 VAL B O 1
#

pLDDT: mean 74.17, std 25.23, range [23.73, 98.44]

Secondary structure (DSSP, 8-state):
--------------------------------------PEEE-HHHHHHHHHHTBS-S-EEEEEEGGG-TTTPPTT-EEESSEEEEEE-STTT-B-SSTTEEEEEEEEEEEEEEEEEE-----------TTS------------EEEEEEEEEEEEEEEEE------/--------------------------------------PEEE-HHHHHHHHHHTBS-S-EEEEEEGGG-TTTPPTT-EEESSEEEEEE-STTT-B-SSTTEEEEEEEEEEEEEEEEEE-----------TTS------------EEEEEEEEEEEEEEEEE------

Solvent-accessible surface area (backbone atoms only — not comparable to full-atom values): 20522 Å² total; per-residue (Å²): 131,88,73,79,78,77,79,78,76,79,80,79,79,78,77,78,73,76,76,75,74,74,73,72,72,72,68,71,72,72,71,64,69,75,80,67,78,75,63,48,72,40,51,44,70,58,43,43,51,56,37,66,74,38,42,37,43,61,42,35,80,32,35,44,50,46,86,74,38,68,94,72,58,59,87,82,57,44,54,41,59,56,38,44,77,41,29,39,41,32,62,43,46,13,42,51,89,55,86,70,39,42,28,31,59,78,37,64,44,56,34,34,38,36,30,38,46,44,76,66,74,72,72,73,72,76,77,74,68,80,70,76,67,85,64,81,78,61,78,66,67,70,71,72,46,66,43,79,44,78,45,68,27,32,71,28,28,36,66,38,66,68,66,84,67,80,117,137,84,79,78,80,78,81,79,78,83,82,81,80,78,79,78,76,78,78,75,75,75,74,76,72,72,70,70,72,72,72,65,68,74,79,67,77,76,64,48,72,39,52,44,70,58,42,45,52,53,36,66,75,37,42,37,43,63,40,36,80,32,36,43,50,47,84,76,38,67,93,72,57,58,88,80,56,44,53,41,59,54,38,45,76,41,28,39,43,32,63,45,46,14,42,54,87,54,86,71,39,42,28,32,58,77,38,67,46,54,34,35,36,36,28,39,48,45,76,65,74,71,72,74,72,75,77,72,64,78,70,75,64,88,64,83,77,60,80,67,68,69,72,72,47,66,44,80,44,76,45,69,27,33,70,29,29,36,65,38,67,68,67,81,70,80,117

Radius of gyration: 44.09 Å; Cα contacts (8 Å, |Δi|>4): 496; chains: 2; bounding box: 32×162×180 Å